Protein AF-A0A379Y2F4-F1 (afdb_monomer_lite)

Structure (mmCIF, N/CA/C/O backbone):
data_AF-A0A379Y2F4-F1
#
_entry.id   AF-A0A379Y2F4-F1
#
loop_
_atom_site.group_PDB
_atom_site.id
_atom_site.type_symbol
_atom_site.label_atom_id
_atom_site.label_alt_id
_atom_site.label_comp_id
_atom_site.label_asym_id
_atom_site.label_entity_id
_atom_site.label_seq_id
_atom_site.pdbx_PDB_ins_code
_atom_site.Cartn_x
_atom_site.Cartn_y
_atom_site.Cartn_z
_atom_site.occupancy
_atom_site.B_iso_or_equiv
_atom_site.auth_seq_id
_atom_site.auth_comp_id
_atom_site.auth_asym_id
_atom_site.auth_atom_id
_atom_site.pdbx_PDB_model_num
ATOM 1 N N . MET A 1 1 ? 36.346 3.076 -22.430 1.00 57.31 1 MET A N 1
ATOM 2 C CA . MET A 1 1 ? 34.918 3.214 -22.779 1.00 57.31 1 MET A CA 1
ATOM 3 C C . MET A 1 1 ? 34.830 3.443 -24.271 1.00 57.31 1 MET A C 1
ATOM 5 O O . MET A 1 1 ? 35.600 4.241 -24.788 1.00 57.31 1 MET A O 1
ATOM 9 N N . GLU A 1 2 ? 33.969 2.695 -24.946 1.00 70.25 2 GLU A N 1
ATOM 10 C CA . GLU A 1 2 ? 33.788 2.765 -26.397 1.00 70.25 2 GLU A CA 1
ATOM 11 C C . GLU A 1 2 ? 32.932 3.993 -26.755 1.00 70.25 2 GLU A C 1
ATOM 13 O O . GLU A 1 2 ? 31.939 4.270 -26.071 1.00 70.25 2 GLU A O 1
ATOM 18 N N . GLN A 1 3 ? 33.343 4.757 -27.770 1.00 82.62 3 GLN A N 1
ATOM 19 C CA . GLN A 1 3 ? 32.650 5.974 -28.214 1.00 82.62 3 GLN A CA 1
ATOM 20 C C . GLN A 1 3 ? 31.433 5.618 -29.071 1.00 82.62 3 GLN A C 1
ATOM 22 O O . GLN A 1 3 ? 31.507 4.717 -29.904 1.00 82.62 3 GLN A O 1
ATOM 27 N N . SER A 1 4 ? 30.323 6.327 -28.859 1.00 88.38 4 SER A N 1
ATOM 28 C CA . SER A 1 4 ? 29.117 6.170 -29.674 1.00 88.38 4 SER A CA 1
ATOM 29 C C . SER A 1 4 ? 29.235 7.014 -30.938 1.00 88.38 4 SER A C 1
ATOM 31 O O . SER A 1 4 ? 29.793 8.110 -30.909 1.00 88.38 4 SER A O 1
ATOM 33 N N . LEU A 1 5 ? 28.682 6.527 -32.048 1.00 90.56 5 LEU A N 1
ATOM 34 C CA . LEU A 1 5 ? 28.686 7.263 -33.311 1.00 90.56 5 LEU A CA 1
ATOM 35 C C . LEU A 1 5 ? 27.681 8.423 -33.291 1.00 90.56 5 LEU A C 1
ATOM 37 O O . LEU A 1 5 ? 27.997 9.523 -33.742 1.00 90.56 5 LEU A O 1
ATOM 41 N N . ASN A 1 6 ? 26.475 8.184 -32.769 1.00 92.31 6 ASN A N 1
ATOM 42 C CA . ASN A 1 6 ? 25.376 9.148 -32.813 1.00 92.31 6 ASN A CA 1
ATOM 43 C C . ASN A 1 6 ? 25.027 9.756 -31.445 1.00 92.31 6 ASN A C 1
ATOM 45 O O . ASN A 1 6 ? 24.376 10.797 -31.414 1.00 92.31 6 ASN A O 1
ATOM 49 N N . PHE A 1 7 ? 25.429 9.138 -30.327 1.00 94.38 7 PHE A N 1
ATOM 50 C CA . PHE A 1 7 ? 24.964 9.506 -28.978 1.00 94.38 7 PHE A CA 1
ATOM 51 C C . PHE A 1 7 ? 26.045 10.110 -28.075 1.00 94.38 7 PHE A C 1
ATOM 53 O O . PHE A 1 7 ? 25.818 10.328 -26.884 1.00 94.38 7 PHE A O 1
ATOM 60 N N . GLU A 1 8 ? 27.220 10.412 -28.626 1.00 92.94 8 GLU A N 1
ATOM 61 C CA . GLU A 1 8 ? 28.358 10.901 -27.844 1.00 92.94 8 GLU A CA 1
ATOM 62 C C . GLU A 1 8 ? 28.088 12.257 -27.172 1.00 92.94 8 GLU A C 1
ATOM 64 O O . GLU A 1 8 ? 28.593 12.512 -26.079 1.00 92.94 8 GLU A O 1
ATOM 69 N N . MET A 1 9 ? 27.209 13.084 -27.754 1.00 92.62 9 MET A N 1
ATOM 70 C CA . MET A 1 9 ? 26.773 14.359 -27.165 1.00 92.62 9 MET A CA 1
ATOM 71 C C . MET A 1 9 ? 26.133 14.197 -25.779 1.00 92.62 9 MET A C 1
ATOM 73 O O . MET A 1 9 ? 26.200 15.111 -24.960 1.00 92.62 9 MET A O 1
ATOM 77 N N . LEU A 1 10 ? 25.548 13.031 -25.484 1.00 93.12 10 LEU A N 1
ATOM 78 C CA . LEU A 1 10 ? 24.932 12.757 -24.186 1.00 93.12 10 LEU A CA 1
ATOM 79 C C . LEU A 1 10 ? 25.954 12.396 -23.113 1.00 93.12 10 LEU A C 1
ATOM 81 O O . LEU A 1 10 ? 25.648 12.548 -21.936 1.00 93.12 10 LEU A O 1
ATOM 85 N N . ARG A 1 11 ? 27.158 11.934 -23.473 1.00 92.44 11 ARG A N 1
ATOM 86 C CA . ARG A 1 11 ? 28.076 11.290 -22.519 1.00 92.44 11 ARG A CA 1
ATOM 87 C C . ARG A 1 11 ? 28.532 12.213 -21.390 1.00 92.44 11 ARG A C 1
ATOM 89 O O . ARG A 1 11 ? 28.785 11.740 -20.288 1.00 92.44 11 ARG A O 1
ATOM 96 N N . SER A 1 12 ? 28.626 13.514 -21.655 1.00 90.06 12 SER A N 1
ATOM 97 C CA . SER A 1 12 ? 29.057 14.502 -20.661 1.00 90.06 12 SER A CA 1
ATOM 98 C C . SER A 1 12 ? 28.055 14.693 -19.517 1.00 90.06 12 SER A C 1
ATOM 100 O O . SER A 1 12 ? 28.475 14.949 -18.394 1.00 90.06 12 SER A O 1
ATOM 102 N N . GLN A 1 13 ? 26.754 14.559 -19.792 1.00 90.00 13 GLN A N 1
ATOM 103 C CA . GLN A 1 13 ? 25.671 14.802 -18.828 1.00 90.00 13 GLN A CA 1
ATOM 104 C C . GLN A 1 13 ? 24.955 13.512 -18.399 1.00 90.00 13 GLN A C 1
ATOM 106 O O . GLN A 1 13 ? 24.469 13.411 -17.275 1.00 90.00 13 GLN A O 1
ATOM 111 N N . TRP A 1 14 ? 24.905 12.518 -19.286 1.00 95.31 14 TRP A N 1
ATOM 112 C CA . TRP A 1 14 ? 24.204 11.246 -19.115 1.00 95.31 14 TRP A CA 1
ATOM 113 C C . TRP A 1 14 ? 25.033 10.086 -19.696 1.00 95.31 14 TRP A C 1
ATOM 115 O O . TRP A 1 14 ? 24.697 9.543 -20.758 1.00 95.31 14 TRP A O 1
ATOM 125 N N . PRO A 1 15 ? 26.135 9.695 -19.033 1.00 93.44 15 PRO A N 1
ATOM 126 C CA . PRO A 1 15 ? 27.026 8.648 -19.527 1.00 93.44 15 PRO A CA 1
ATOM 127 C C . PRO A 1 15 ? 26.318 7.298 -19.703 1.00 93.44 15 PRO A C 1
ATOM 129 O O . PRO A 1 15 ? 26.579 6.605 -20.685 1.00 93.44 15 PRO A O 1
ATOM 132 N N . GLU A 1 16 ? 25.366 6.955 -18.834 1.00 92.12 16 GLU A N 1
ATOM 133 C CA . GLU A 1 16 ? 24.604 5.704 -18.912 1.00 92.12 16 GLU A CA 1
ATOM 134 C C . GLU A 1 16 ? 23.652 5.677 -20.120 1.00 92.12 16 GLU A C 1
ATOM 136 O O . GLU A 1 16 ? 23.467 4.634 -20.750 1.00 92.12 16 GLU A O 1
ATOM 141 N N . LEU A 1 17 ? 23.066 6.827 -20.486 1.00 94.62 17 LEU A N 1
ATOM 142 C CA . LEU A 1 17 ? 22.257 6.947 -21.705 1.00 94.62 17 LEU A CA 1
ATOM 143 C C . LEU A 1 17 ? 23.130 6.766 -22.952 1.00 94.62 17 LEU A C 1
ATOM 145 O O . LEU A 1 17 ? 22.747 6.039 -23.869 1.00 94.62 17 LEU A O 1
ATOM 149 N N . ALA A 1 18 ? 24.312 7.387 -22.977 1.00 93.56 18 ALA A N 1
ATOM 150 C CA . ALA A 1 18 ? 25.259 7.227 -24.078 1.00 93.56 18 ALA A CA 1
ATOM 151 C C . ALA A 1 18 ? 25.749 5.773 -24.209 1.00 93.56 18 ALA A C 1
ATOM 153 O O . ALA A 1 18 ? 25.891 5.269 -25.321 1.00 93.56 18 ALA A O 1
ATOM 154 N N . GLU A 1 19 ? 25.965 5.074 -23.094 1.00 93.00 19 GLU A N 1
ATOM 155 C CA . GLU A 1 19 ? 26.397 3.674 -23.087 1.00 93.00 19 GLU A CA 1
ATOM 156 C C . GLU A 1 19 ? 25.311 2.717 -23.600 1.00 93.00 19 GLU A C 1
ATOM 158 O O . GLU A 1 19 ? 25.585 1.894 -24.476 1.00 93.00 19 GLU A O 1
ATOM 163 N N . LEU A 1 20 ? 24.066 2.861 -23.133 1.00 93.38 20 LEU A N 1
ATOM 164 C CA . LEU A 1 20 ? 22.938 2.062 -23.628 1.00 93.38 20 LEU A CA 1
ATOM 165 C C . LEU A 1 20 ? 22.725 2.253 -25.133 1.00 93.38 20 LEU A C 1
ATOM 167 O O . LEU A 1 20 ? 22.486 1.284 -25.858 1.00 93.38 20 LEU A O 1
ATOM 171 N N . ALA A 1 21 ? 22.847 3.490 -25.612 1.00 94.12 21 ALA A N 1
ATOM 172 C CA . ALA A 1 21 ? 22.714 3.794 -27.026 1.00 94.12 21 ALA A CA 1
ATOM 173 C C . ALA A 1 21 ? 23.903 3.272 -27.856 1.00 94.12 21 ALA A C 1
ATOM 175 O O . ALA A 1 21 ? 23.691 2.712 -28.929 1.00 94.12 21 ALA A O 1
ATOM 176 N N . CYS A 1 22 ? 25.132 3.343 -27.333 1.00 93.62 22 CYS A N 1
ATOM 177 C CA . CYS A 1 22 ? 26.320 2.736 -27.947 1.00 93.62 22 CYS A CA 1
ATOM 178 C C . CYS A 1 22 ? 26.156 1.215 -28.123 1.00 93.62 22 CYS A C 1
ATOM 180 O O . CYS A 1 22 ? 26.429 0.659 -29.188 1.00 93.62 22 CYS A O 1
ATOM 182 N N . MET A 1 23 ? 25.631 0.524 -27.107 1.00 91.56 23 MET A N 1
ATOM 183 C CA . MET A 1 23 ? 25.311 -0.902 -27.221 1.00 91.56 23 MET A CA 1
ATOM 184 C C . MET A 1 23 ? 24.245 -1.153 -28.295 1.00 91.56 23 MET A C 1
ATOM 186 O O . MET A 1 23 ? 24.389 -2.069 -29.102 1.00 91.56 23 MET A O 1
ATOM 190 N N . ALA A 1 24 ? 23.198 -0.325 -28.351 1.00 93.25 24 ALA A N 1
ATOM 191 C CA . ALA A 1 24 ? 22.169 -0.449 -29.380 1.00 93.25 24 ALA A CA 1
ATOM 192 C C . ALA A 1 24 ? 22.735 -0.287 -30.802 1.00 93.25 24 ALA A C 1
ATOM 194 O O . ALA A 1 24 ? 22.340 -1.041 -31.695 1.00 93.25 24 ALA A O 1
ATOM 195 N N . GLU A 1 25 ? 23.679 0.638 -31.005 1.00 93.00 25 GLU A N 1
ATOM 196 C CA . GLU A 1 25 ? 24.401 0.825 -32.271 1.00 93.00 25 GLU A CA 1
ATOM 197 C C . GLU A 1 25 ? 25.193 -0.424 -32.668 1.00 93.00 25 GLU A C 1
ATOM 199 O O . GLU A 1 25 ? 25.121 -0.857 -33.816 1.00 93.00 25 GLU A O 1
ATOM 204 N N . ARG A 1 26 ? 25.900 -1.052 -31.721 1.00 90.44 26 ARG A N 1
ATOM 205 C CA . ARG A 1 26 ? 26.685 -2.271 -31.980 1.00 90.44 26 ARG A CA 1
ATOM 206 C C . ARG A 1 26 ? 25.824 -3.443 -32.436 1.00 90.44 26 ARG A C 1
ATOM 208 O O . ARG A 1 26 ? 26.207 -4.171 -33.349 1.00 90.44 26 ARG A O 1
ATOM 215 N N . TYR A 1 27 ? 24.663 -3.619 -31.812 1.00 89.19 27 TYR A N 1
ATOM 216 C CA . TYR A 1 27 ? 23.772 -4.736 -32.115 1.00 89.19 27 TYR A CA 1
ATOM 217 C C . TYR A 1 27 ? 22.872 -4.488 -33.327 1.00 89.19 27 TYR A C 1
ATOM 219 O O . TYR A 1 27 ? 22.244 -5.421 -33.817 1.00 89.19 27 TYR A O 1
ATOM 227 N N . VAL A 1 28 ? 22.818 -3.261 -33.856 1.00 89.31 28 VAL A N 1
ATOM 228 C CA . VAL A 1 28 ? 21.810 -2.853 -34.850 1.00 89.31 28 VAL A CA 1
ATOM 229 C C . VAL A 1 28 ? 21.764 -3.757 -36.095 1.00 89.31 28 VAL A C 1
ATOM 231 O O . VAL A 1 28 ? 20.698 -3.946 -36.681 1.00 89.31 28 VAL A O 1
ATOM 234 N N . HIS A 1 29 ? 22.904 -4.337 -36.487 1.00 86.44 29 HIS A N 1
ATOM 235 C CA . HIS A 1 29 ? 23.023 -5.251 -37.627 1.00 86.44 29 HIS A CA 1
ATOM 236 C C . HIS A 1 29 ? 23.131 -6.727 -37.234 1.00 86.44 29 HIS A C 1
ATOM 238 O O . HIS A 1 29 ? 22.648 -7.585 -37.971 1.00 86.44 29 HIS A O 1
ATOM 244 N N . THR A 1 30 ? 23.808 -7.027 -36.125 1.00 85.81 30 THR A N 1
ATOM 245 C CA . THR A 1 30 ? 24.154 -8.394 -35.710 1.00 85.81 30 THR A CA 1
ATOM 246 C C . THR A 1 30 ? 23.044 -9.054 -34.904 1.00 85.81 30 THR A C 1
ATOM 248 O O . THR A 1 30 ? 22.756 -10.227 -35.133 1.00 85.81 30 THR A O 1
ATOM 251 N N . ASP A 1 31 ? 22.399 -8.292 -34.021 1.00 87.50 31 ASP A N 1
ATOM 252 C CA . ASP A 1 31 ? 21.271 -8.719 -33.199 1.00 87.50 31 ASP A CA 1
ATOM 253 C C . ASP A 1 31 ? 20.250 -7.572 -33.023 1.00 87.50 31 ASP A C 1
ATOM 255 O O . ASP A 1 31 ? 20.264 -6.819 -32.039 1.00 87.50 31 ASP A O 1
ATOM 259 N N . PRO A 1 32 ? 19.325 -7.424 -33.989 1.00 87.56 32 PRO A N 1
ATOM 260 C CA . PRO A 1 32 ? 18.287 -6.405 -33.928 1.00 87.56 32 PRO A CA 1
ATOM 261 C C . PRO A 1 32 ? 17.389 -6.495 -32.686 1.00 87.56 32 PRO A C 1
ATOM 263 O O . PRO A 1 32 ? 16.805 -5.478 -32.311 1.00 87.56 32 PRO A O 1
ATOM 266 N N . GLU A 1 33 ? 17.257 -7.665 -32.052 1.00 86.56 33 GLU A N 1
ATOM 267 C CA . GLU A 1 33 ? 16.423 -7.846 -30.859 1.00 86.56 33 GLU A CA 1
ATOM 268 C C . GLU A 1 33 ? 17.099 -7.207 -29.645 1.00 86.56 33 GLU A C 1
ATOM 270 O O . GLU A 1 33 ? 16.513 -6.326 -29.005 1.00 86.56 33 GLU A O 1
ATOM 275 N N . SER A 1 34 ? 18.371 -7.542 -29.405 1.00 89.56 34 SER A N 1
ATOM 276 C CA . SER A 1 34 ? 19.174 -6.909 -28.352 1.00 89.56 34 SER A CA 1
ATOM 277 C C . SER A 1 34 ? 19.293 -5.399 -28.545 1.00 89.56 34 SER A C 1
ATOM 279 O O . SER A 1 34 ? 19.175 -4.649 -27.574 1.00 89.56 34 SER A O 1
ATOM 281 N N . SER A 1 35 ? 19.445 -4.925 -29.789 1.00 92.12 35 SER A N 1
ATOM 282 C CA . SER A 1 35 ? 19.451 -3.487 -30.095 1.00 92.12 35 SER A CA 1
ATOM 283 C C . SER A 1 35 ? 18.179 -2.794 -29.584 1.00 92.12 35 SER A C 1
ATOM 285 O O . SER A 1 35 ? 18.257 -1.806 -28.852 1.00 92.12 35 SER A O 1
ATOM 287 N N . LEU A 1 36 ? 16.999 -3.354 -29.872 1.00 90.88 36 LEU A N 1
ATOM 288 C CA . LEU A 1 36 ? 15.717 -2.784 -29.445 1.00 90.88 36 LEU A CA 1
ATOM 289 C C . LEU A 1 36 ? 15.488 -2.849 -27.932 1.00 90.88 36 LEU A C 1
ATOM 291 O O . LEU A 1 36 ? 14.911 -1.918 -27.367 1.00 90.88 36 LEU A O 1
ATOM 295 N N . VAL A 1 37 ? 15.962 -3.900 -27.258 1.00 89.88 37 VAL A N 1
ATOM 296 C CA . VAL A 1 37 ? 15.917 -3.975 -25.78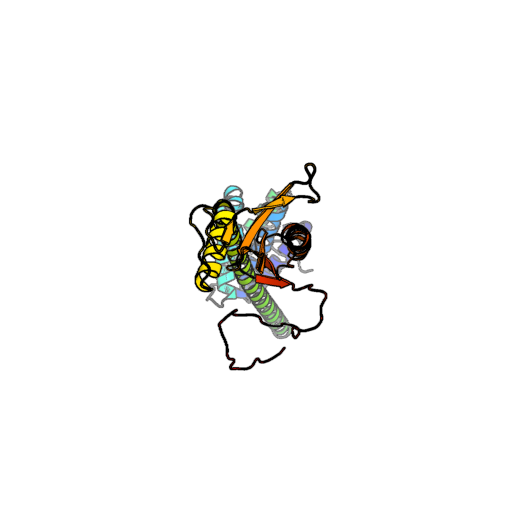8 1.00 89.88 37 VAL A CA 1
ATOM 297 C C . VAL A 1 37 ? 16.769 -2.865 -25.168 1.00 89.88 37 VAL A C 1
ATOM 299 O O . VAL A 1 37 ? 16.307 -2.171 -24.259 1.00 89.88 37 VAL A O 1
ATOM 302 N N . LYS A 1 38 ? 17.980 -2.621 -25.690 1.00 93.31 38 LYS A N 1
ATOM 303 C CA . LYS A 1 38 ? 18.830 -1.518 -25.212 1.00 93.31 38 LYS A CA 1
ATOM 304 C C . LYS A 1 38 ? 18.192 -0.151 -25.457 1.00 93.31 38 LYS A C 1
ATOM 306 O O . LYS A 1 38 ? 18.228 0.687 -24.557 1.00 93.31 38 LYS A O 1
ATOM 311 N N . LEU A 1 39 ? 17.533 0.057 -26.599 1.00 95.81 39 LEU A N 1
ATOM 312 C CA . LEU A 1 39 ? 16.802 1.302 -26.864 1.00 95.81 39 LEU A CA 1
ATOM 313 C C . LEU A 1 39 ? 15.598 1.508 -25.931 1.00 95.81 39 LEU A C 1
ATOM 315 O O . LEU A 1 39 ? 15.341 2.634 -25.513 1.00 95.81 39 LEU A O 1
ATOM 319 N N . ARG A 1 40 ? 14.888 0.444 -25.540 1.00 95.25 40 ARG A N 1
ATOM 320 C CA . ARG A 1 40 ? 13.833 0.541 -24.519 1.00 95.25 40 ARG A CA 1
ATOM 321 C C . ARG A 1 40 ? 14.398 0.923 -23.154 1.00 95.25 40 ARG A C 1
ATOM 323 O O . ARG A 1 40 ? 13.837 1.795 -22.496 1.00 95.25 40 ARG A O 1
ATOM 330 N N . ASN A 1 41 ? 15.504 0.308 -22.739 1.00 92.44 41 ASN A N 1
ATOM 331 C CA . ASN A 1 41 ? 16.156 0.641 -21.468 1.00 92.44 41 ASN A CA 1
ATOM 332 C C . ASN A 1 41 ? 16.660 2.093 -21.466 1.00 92.44 41 ASN A C 1
ATOM 334 O O . ASN A 1 41 ? 16.537 2.790 -20.461 1.00 92.44 41 ASN A O 1
ATOM 338 N N . TYR A 1 42 ? 17.166 2.566 -22.607 1.00 96.69 42 TYR A N 1
ATOM 339 C CA . TYR A 1 42 ? 17.511 3.969 -22.832 1.00 96.69 42 TYR A CA 1
ATOM 340 C C . TYR A 1 42 ? 16.298 4.892 -22.624 1.00 96.69 42 TYR A C 1
ATOM 342 O O . TYR A 1 42 ? 16.390 5.870 -21.880 1.00 96.69 42 TYR A O 1
ATOM 350 N N . THR A 1 43 ? 15.139 4.560 -23.204 1.00 95.56 43 THR A N 1
ATOM 351 C CA . THR A 1 43 ? 13.891 5.313 -22.990 1.00 95.56 43 THR A CA 1
ATOM 352 C C . THR A 1 43 ? 13.449 5.291 -21.531 1.00 95.56 43 THR A C 1
ATOM 354 O O . THR A 1 43 ? 13.075 6.332 -20.998 1.00 95.56 43 THR A O 1
ATOM 357 N N . GLU A 1 44 ? 13.518 4.139 -20.860 1.00 94.50 44 GLU A N 1
ATOM 358 C CA . GLU A 1 44 ? 13.137 4.038 -19.450 1.00 94.50 44 GLU A CA 1
ATOM 359 C C . GLU A 1 44 ? 14.004 4.931 -18.564 1.00 94.50 44 GLU A C 1
ATOM 361 O O . GLU A 1 44 ? 13.487 5.681 -17.732 1.00 94.50 44 GLU A O 1
ATOM 366 N N . LEU A 1 45 ? 15.320 4.886 -18.769 1.00 94.50 45 LEU A N 1
ATOM 367 C CA . LEU A 1 45 ? 16.249 5.705 -18.009 1.00 94.50 45 LEU A CA 1
ATOM 368 C C . LEU A 1 45 ? 16.001 7.201 -18.248 1.00 94.50 45 LEU A C 1
ATOM 370 O O . LEU A 1 45 ? 15.999 7.974 -17.289 1.00 94.50 45 LEU A O 1
ATOM 374 N N . MET A 1 46 ? 15.726 7.593 -19.496 1.00 96.12 46 MET A N 1
ATOM 375 C CA . MET A 1 46 ? 15.378 8.969 -19.854 1.00 96.12 46 MET A CA 1
ATOM 376 C C . MET A 1 46 ? 14.090 9.428 -19.160 1.00 96.12 46 MET A C 1
ATOM 378 O O . MET A 1 46 ? 14.091 10.477 -18.522 1.00 96.12 46 MET A O 1
ATOM 382 N N . VAL A 1 47 ? 13.009 8.641 -19.220 1.00 94.75 47 VAL A N 1
ATOM 383 C CA . VAL A 1 47 ? 11.725 8.981 -18.578 1.00 94.75 47 VAL A CA 1
ATOM 384 C C . VAL A 1 47 ? 11.892 9.118 -17.067 1.00 94.75 47 VAL A C 1
ATOM 386 O O . VAL A 1 47 ? 11.475 10.121 -16.491 1.00 94.75 47 VAL A O 1
ATOM 389 N N . ARG A 1 48 ? 12.575 8.172 -16.413 1.00 91.75 48 ARG A N 1
ATOM 390 C CA . ARG A 1 48 ? 12.838 8.255 -14.966 1.00 91.75 48 ARG A CA 1
ATOM 391 C C . ARG A 1 48 ? 13.687 9.467 -14.599 1.00 91.75 48 ARG A C 1
ATOM 393 O O . ARG A 1 48 ? 13.492 10.064 -13.544 1.00 91.75 48 ARG A O 1
ATOM 400 N N . TRP A 1 49 ? 14.648 9.830 -15.443 1.00 94.50 49 TRP A N 1
ATOM 401 C CA . TRP A 1 49 ? 15.429 11.040 -15.230 1.00 94.50 49 TRP A CA 1
ATOM 402 C C . TRP A 1 49 ? 14.559 12.299 -15.349 1.00 94.50 49 TRP A C 1
ATOM 404 O O . TRP A 1 49 ? 14.639 13.151 -14.468 1.00 94.50 49 TRP A O 1
ATOM 414 N N . LEU A 1 50 ? 13.678 12.383 -16.352 1.00 91.12 50 LEU A N 1
ATOM 415 C CA . LEU A 1 50 ? 12.752 13.509 -16.539 1.00 91.12 50 LEU A CA 1
ATOM 416 C C . LEU A 1 50 ? 11.823 13.697 -15.336 1.00 91.12 50 LEU A C 1
ATOM 418 O O . LEU A 1 50 ? 11.675 14.814 -14.850 1.00 91.12 50 LEU A O 1
ATOM 422 N N . TYR A 1 51 ? 11.273 12.605 -14.802 1.00 90.94 51 TYR A N 1
ATOM 423 C CA . TYR A 1 51 ? 10.465 12.633 -13.580 1.00 90.94 51 TYR A CA 1
ATOM 424 C C . TYR A 1 51 ? 11.209 13.263 -12.398 1.00 90.94 51 TYR A C 1
ATOM 426 O O . TYR A 1 51 ? 10.654 14.109 -11.697 1.00 90.94 51 TYR A O 1
ATOM 434 N N . ARG A 1 52 ? 12.488 12.910 -12.210 1.00 90.62 52 ARG A N 1
ATOM 435 C CA . ARG A 1 52 ? 13.323 13.491 -11.149 1.00 90.62 52 ARG A CA 1
ATOM 436 C C . ARG A 1 52 ? 13.634 14.966 -11.383 1.00 90.62 52 ARG A C 1
ATOM 438 O O . ARG A 1 52 ? 13.587 15.739 -10.430 1.00 90.62 52 ARG A O 1
ATOM 445 N N . GLN A 1 53 ? 13.962 15.355 -12.614 1.00 90.62 53 GLN A N 1
ATOM 446 C CA . GLN A 1 53 ? 14.304 16.748 -12.918 1.00 90.62 53 GLN A CA 1
ATOM 447 C C . GLN A 1 53 ? 13.115 17.688 -12.769 1.00 90.62 53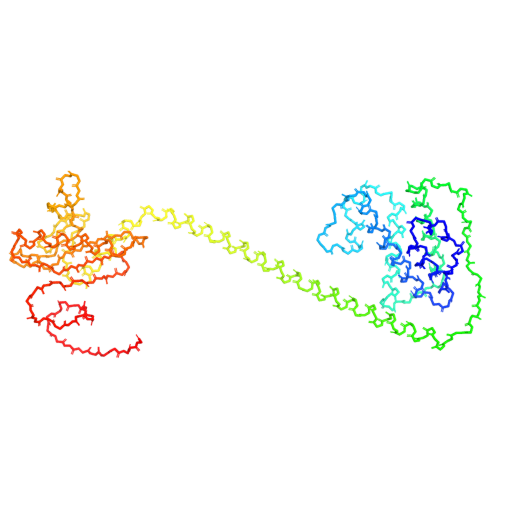 GLN A C 1
ATOM 449 O O . GLN A 1 53 ? 13.240 18.745 -12.158 1.00 90.62 53 GLN A O 1
ATOM 454 N N . GLU A 1 54 ? 11.957 17.270 -13.270 1.00 87.69 54 GLU A N 1
ATOM 455 C CA . GLU A 1 54 ? 10.724 18.062 -13.250 1.00 87.69 54 GLU A CA 1
ATOM 456 C C . GLU A 1 54 ? 9.942 17.885 -11.936 1.00 87.69 54 GLU A C 1
ATOM 458 O O . GLU A 1 54 ? 8.871 18.460 -11.755 1.00 87.69 54 GLU A O 1
ATOM 463 N N . ARG A 1 55 ? 10.493 17.105 -10.989 1.00 88.75 55 ARG A N 1
ATOM 464 C CA . ARG A 1 55 ? 9.921 16.815 -9.662 1.00 88.75 55 ARG A CA 1
ATOM 465 C C . ARG A 1 55 ? 8.478 16.315 -9.735 1.00 88.75 55 ARG A C 1
ATOM 467 O O . ARG A 1 55 ? 7.634 16.685 -8.916 1.00 88.75 55 ARG A O 1
ATOM 474 N N . LEU A 1 56 ? 8.201 15.474 -10.723 1.00 86.62 56 LEU A N 1
ATOM 475 C CA . LEU A 1 56 ? 6.875 14.913 -10.929 1.00 86.62 56 LEU A CA 1
ATOM 476 C C . LEU A 1 56 ? 6.596 13.820 -9.891 1.00 86.62 56 LEU A C 1
ATOM 478 O O . LEU A 1 56 ? 7.509 13.075 -9.524 1.00 86.62 56 LEU A O 1
ATOM 482 N N . PRO A 1 57 ? 5.343 13.680 -9.432 1.00 83.19 57 PRO A N 1
ATOM 483 C CA . PRO A 1 57 ? 4.974 12.589 -8.548 1.00 83.19 57 PRO A CA 1
ATOM 484 C C . PRO A 1 57 ? 5.085 11.261 -9.303 1.00 83.19 57 PRO A C 1
ATOM 486 O O . PRO A 1 57 ? 4.315 10.981 -10.224 1.00 83.19 57 PRO A O 1
ATOM 489 N N . GLU A 1 58 ? 6.045 10.430 -8.904 1.00 77.88 58 GLU A N 1
ATOM 490 C CA . GLU A 1 58 ? 6.085 9.034 -9.325 1.00 77.88 58 GLU A CA 1
ATOM 491 C C . GLU A 1 58 ? 4.957 8.294 -8.590 1.00 77.88 58 GLU A C 1
ATOM 493 O O . GLU A 1 58 ? 4.939 8.215 -7.361 1.00 77.88 58 GLU A O 1
ATOM 498 N N . GLY A 1 59 ? 3.973 7.791 -9.340 1.00 70.06 59 GLY A N 1
ATOM 499 C CA . GLY A 1 59 ? 2.936 6.924 -8.781 1.00 70.06 59 GLY A CA 1
ATOM 500 C C . GLY A 1 59 ? 3.542 5.656 -8.167 1.00 70.06 59 GLY A C 1
ATOM 501 O O . GLY A 1 59 ? 4.651 5.242 -8.518 1.00 70.06 59 GLY A O 1
ATOM 502 N N . ILE A 1 60 ? 2.815 5.007 -7.256 1.00 60.56 60 ILE A N 1
ATOM 503 C CA . ILE A 1 60 ? 3.311 3.807 -6.570 1.00 60.56 60 ILE A CA 1
ATOM 504 C C . ILE A 1 60 ? 3.576 2.699 -7.604 1.00 60.56 60 ILE A C 1
ATOM 506 O O . ILE A 1 60 ? 2.663 2.248 -8.287 1.00 60.56 60 ILE A O 1
ATOM 510 N N . LYS A 1 61 ? 4.836 2.254 -7.716 1.00 62.94 61 LYS A N 1
ATOM 511 C CA . LYS A 1 61 ? 5.290 1.198 -8.649 1.00 62.94 61 LYS A CA 1
ATOM 512 C C . LYS A 1 61 ? 4.942 1.423 -10.125 1.00 62.94 61 LYS A C 1
ATOM 514 O O . LYS A 1 61 ? 4.776 0.457 -10.873 1.00 62.94 61 LYS A O 1
ATOM 519 N N . ALA A 1 62 ? 4.919 2.677 -10.563 1.00 75.81 62 ALA A N 1
ATOM 520 C CA . ALA A 1 62 ? 4.682 3.005 -11.960 1.00 75.81 62 ALA A CA 1
ATOM 521 C C . ALA A 1 62 ? 5.735 2.350 -12.882 1.00 75.81 62 ALA A C 1
ATOM 523 O O . ALA A 1 62 ? 6.950 2.558 -12.751 1.00 75.81 62 ALA A O 1
ATOM 524 N N . ASN A 1 63 ? 5.264 1.517 -13.811 1.00 84.19 63 ASN A N 1
ATOM 525 C CA . ASN A 1 63 ? 6.089 0.967 -14.882 1.00 84.19 63 ASN A CA 1
ATOM 526 C C . ASN A 1 63 ? 6.263 2.015 -16.005 1.00 84.19 63 ASN A C 1
ATOM 528 O O . ASN A 1 63 ? 5.606 3.052 -15.994 1.00 84.19 63 ASN A O 1
ATOM 532 N N . LEU A 1 64 ? 7.139 1.766 -16.987 1.00 88.25 64 LEU A N 1
ATOM 533 C CA . LEU A 1 64 ? 7.403 2.738 -18.061 1.00 88.25 64 LEU A CA 1
ATOM 534 C C . LEU A 1 64 ? 6.127 3.206 -18.792 1.00 88.25 64 LEU A C 1
ATOM 536 O O . LEU A 1 64 ? 6.009 4.384 -19.113 1.00 88.25 64 LEU A O 1
ATOM 540 N N . TYR A 1 65 ? 5.169 2.307 -19.039 1.00 88.12 65 TYR A N 1
ATOM 541 C CA . TYR A 1 65 ? 3.889 2.673 -19.649 1.00 88.12 65 TYR A CA 1
ATOM 542 C C . TYR A 1 65 ? 3.068 3.590 -18.736 1.00 88.12 65 TYR A C 1
ATOM 544 O O . TYR A 1 65 ? 2.530 4.582 -19.219 1.00 88.12 65 TYR A O 1
ATOM 552 N N . ASP A 1 66 ? 3.006 3.291 -17.437 1.00 87.56 66 ASP A N 1
ATOM 553 C CA . ASP A 1 66 ? 2.250 4.095 -16.468 1.00 87.56 66 ASP A CA 1
ATOM 554 C C . ASP A 1 66 ? 2.833 5.511 -16.358 1.00 87.56 66 ASP A C 1
ATOM 556 O O . ASP A 1 66 ? 2.092 6.487 -16.369 1.00 87.56 66 ASP A O 1
ATOM 560 N N . LEU A 1 67 ? 4.166 5.628 -16.320 1.00 89.94 67 LEU A N 1
ATOM 561 C CA . LEU A 1 67 ? 4.863 6.917 -16.291 1.00 89.94 67 LEU A CA 1
ATOM 562 C C . LEU A 1 67 ? 4.597 7.729 -17.569 1.00 89.94 67 LEU A C 1
ATOM 564 O O . LEU A 1 67 ? 4.284 8.910 -17.513 1.00 89.94 67 LEU A O 1
ATOM 568 N N . MET A 1 68 ? 4.674 7.104 -18.743 1.00 91.06 68 MET A N 1
ATOM 569 C CA . MET A 1 68 ? 4.484 7.825 -20.005 1.00 91.06 68 MET A CA 1
ATOM 570 C C . MET A 1 68 ? 3.039 8.267 -20.270 1.00 91.06 68 MET A C 1
ATOM 572 O O . MET A 1 68 ? 2.835 9.220 -21.017 1.00 91.06 68 MET A O 1
ATOM 576 N N . ASN A 1 69 ? 2.050 7.578 -19.692 1.00 88.12 69 ASN A N 1
ATOM 577 C CA . ASN A 1 69 ? 0.628 7.886 -19.879 1.00 88.12 69 ASN A CA 1
ATOM 578 C C . ASN A 1 69 ? 0.013 8.666 -18.711 1.00 88.12 69 ASN A C 1
ATOM 580 O O . ASN A 1 69 ? -1.175 8.975 -18.754 1.00 88.12 69 ASN A O 1
ATOM 584 N N . ALA A 1 70 ? 0.784 8.983 -17.671 1.00 87.75 70 ALA A N 1
ATOM 585 C CA . ALA A 1 70 ? 0.290 9.796 -16.571 1.00 87.75 70 ALA A CA 1
ATOM 586 C C . ALA A 1 70 ? -0.026 11.220 -17.053 1.00 87.75 70 ALA A C 1
ATOM 588 O O . ALA A 1 7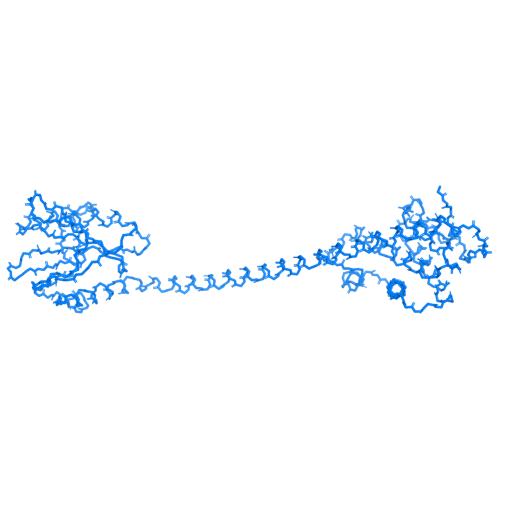0 ? 0.794 11.834 -17.736 1.00 87.75 70 ALA A O 1
ATOM 589 N N . ASP A 1 71 ? -1.158 11.784 -16.620 1.00 87.00 71 ASP A N 1
ATOM 590 C CA . ASP A 1 71 ? -1.601 13.134 -17.012 1.00 87.00 71 ASP A CA 1
ATOM 591 C C . ASP A 1 71 ? -0.540 14.213 -16.738 1.00 87.00 71 ASP A C 1
ATOM 593 O O . ASP A 1 71 ? -0.354 15.151 -17.514 1.00 87.00 71 ASP A O 1
ATOM 597 N N . VAL A 1 72 ? 0.209 14.061 -15.642 1.00 86.06 72 VAL A N 1
ATOM 598 C CA . VAL A 1 72 ? 1.310 14.965 -15.268 1.00 86.06 72 VAL A CA 1
ATOM 599 C C . VAL A 1 72 ? 2.470 14.934 -16.266 1.00 86.06 72 VAL A C 1
ATOM 601 O O . VAL A 1 72 ? 3.153 15.936 -16.445 1.00 86.06 72 VAL A O 1
ATOM 604 N N . PHE A 1 73 ? 2.692 13.801 -16.932 1.00 89.50 73 PHE A N 1
ATOM 605 C CA . PHE A 1 73 ? 3.739 13.646 -17.933 1.00 89.50 73 PHE A CA 1
ATOM 606 C C . PHE A 1 73 ? 3.243 14.058 -19.322 1.00 89.50 73 PHE A C 1
ATOM 608 O O . PHE A 1 73 ? 3.926 14.810 -20.019 1.00 89.50 73 PHE A O 1
ATOM 615 N N . THR A 1 74 ? 2.035 13.633 -19.712 1.00 88.56 74 THR A N 1
ATOM 616 C CA . THR A 1 74 ? 1.461 13.934 -21.035 1.00 88.56 74 THR A CA 1
ATOM 617 C C . THR A 1 74 ? 1.131 15.414 -21.214 1.00 88.56 74 THR A C 1
ATOM 619 O O . THR A 1 74 ? 1.271 15.937 -22.314 1.00 88.56 74 THR A O 1
ATOM 622 N N . SER A 1 75 ? 0.761 16.118 -20.142 1.00 84.88 75 SER A N 1
ATOM 623 C CA . SER A 1 75 ? 0.501 17.565 -20.182 1.00 84.88 75 SER A CA 1
ATOM 624 C C . SER A 1 75 ? 1.760 18.417 -20.375 1.00 84.88 75 SER A C 1
ATOM 626 O O . SER A 1 75 ? 1.675 19.538 -20.876 1.00 84.88 75 SER A O 1
ATOM 628 N N . MET A 1 76 ? 2.929 17.896 -19.998 1.00 88.00 76 MET A N 1
ATOM 629 C CA . MET A 1 76 ? 4.208 18.601 -20.086 1.00 88.00 76 MET A CA 1
ATOM 630 C C . MET A 1 76 ? 4.979 18.262 -21.370 1.00 88.00 76 MET A C 1
ATOM 632 O O . MET A 1 76 ? 5.739 19.089 -21.882 1.00 88.00 76 MET A O 1
ATOM 636 N N . MET A 1 77 ? 4.814 17.044 -21.887 1.00 85.88 77 MET A N 1
ATOM 637 C CA . MET A 1 77 ? 5.612 16.529 -22.996 1.00 85.88 77 MET A CA 1
ATOM 638 C C . MET A 1 77 ? 4.943 16.763 -24.357 1.00 85.88 77 MET A C 1
ATOM 640 O O . MET A 1 77 ? 3.760 16.473 -24.519 1.00 85.88 77 MET A O 1
ATOM 644 N N . PRO A 1 78 ? 5.688 17.219 -25.386 1.00 85.75 78 PRO A N 1
ATOM 645 C CA . PRO A 1 78 ? 5.148 17.301 -26.737 1.00 85.75 78 PRO A CA 1
ATOM 646 C C . PRO A 1 78 ? 4.719 15.924 -27.254 1.00 85.75 78 PRO A C 1
ATOM 648 O O . PRO A 1 78 ? 5.454 14.945 -27.102 1.00 85.75 78 PRO A O 1
ATOM 651 N N . GLU A 1 79 ? 3.591 15.863 -27.962 1.00 80.44 79 GLU A N 1
ATOM 652 C CA . GLU A 1 79 ? 3.041 14.615 -28.515 1.00 80.44 79 GLU A CA 1
ATOM 653 C C . GLU A 1 79 ? 4.076 13.847 -29.355 1.00 80.44 79 GLU A C 1
ATOM 655 O O . GLU A 1 79 ? 4.262 12.644 -29.188 1.00 80.44 79 GLU A O 1
ATOM 660 N N . ALA A 1 80 ? 4.851 14.557 -30.181 1.00 81.62 80 ALA A N 1
ATOM 661 C CA . ALA A 1 80 ? 5.899 13.959 -31.004 1.00 81.62 80 ALA A CA 1
ATOM 662 C C . ALA A 1 80 ? 7.003 13.252 -30.191 1.00 81.62 80 ALA A C 1
ATOM 664 O O . ALA A 1 80 ? 7.614 12.313 -30.696 1.00 81.62 80 ALA A O 1
ATOM 665 N N . ILE A 1 81 ? 7.278 13.685 -28.957 1.00 88.50 81 ILE A N 1
ATOM 666 C CA . ILE A 1 81 ? 8.253 13.046 -28.059 1.00 88.50 81 ILE A CA 1
ATOM 667 C C . ILE A 1 81 ? 7.643 11.790 -27.441 1.00 88.50 81 ILE A C 1
ATOM 669 O O . ILE A 1 81 ? 8.265 10.727 -27.474 1.00 88.50 81 ILE A O 1
ATOM 673 N N . ILE A 1 82 ? 6.395 11.885 -26.976 1.00 83.50 82 ILE A N 1
ATOM 674 C CA . ILE A 1 82 ? 5.646 10.754 -26.415 1.00 83.50 82 ILE A CA 1
ATOM 675 C C . ILE A 1 82 ? 5.521 9.630 -27.450 1.00 83.50 82 ILE A C 1
ATOM 677 O O . ILE A 1 82 ? 5.837 8.482 -27.149 1.00 83.50 82 ILE A O 1
ATOM 681 N N . MET A 1 83 ? 5.159 9.956 -28.696 1.00 81.69 83 MET A N 1
ATOM 682 C CA . MET A 1 83 ? 5.040 8.977 -29.783 1.00 81.69 83 MET A CA 1
ATOM 683 C C . MET A 1 83 ? 6.351 8.224 -30.051 1.00 81.69 83 MET A C 1
ATOM 685 O O . MET A 1 83 ? 6.334 7.017 -30.294 1.00 81.69 83 MET A O 1
ATOM 689 N N . LYS A 1 84 ? 7.501 8.910 -29.996 1.00 91.56 84 LYS A N 1
ATOM 690 C CA . LYS A 1 84 ? 8.819 8.278 -30.188 1.00 91.56 84 LYS A CA 1
ATOM 691 C C . LYS A 1 84 ? 9.172 7.354 -29.030 1.00 91.56 84 LYS A C 1
ATOM 693 O O . LYS A 1 84 ? 9.618 6.232 -29.261 1.00 91.56 84 LYS A O 1
ATOM 698 N N . MET A 1 85 ? 8.946 7.804 -27.795 1.00 91.31 85 MET A N 1
ATOM 699 C CA . MET A 1 85 ? 9.142 6.971 -26.609 1.00 91.31 85 MET A CA 1
ATOM 700 C C . MET A 1 85 ? 8.244 5.727 -26.664 1.00 91.31 85 MET A C 1
ATOM 702 O O . MET A 1 85 ? 8.691 4.626 -26.340 1.00 91.31 85 MET A O 1
ATOM 706 N N . ASP A 1 86 ? 6.998 5.873 -27.125 1.00 87.19 86 ASP A N 1
ATOM 707 C CA . ASP A 1 86 ? 6.040 4.767 -27.160 1.00 87.19 86 ASP A CA 1
ATOM 708 C C . ASP A 1 86 ? 6.389 3.749 -28.249 1.00 87.19 86 ASP A C 1
ATOM 710 O O . ASP A 1 86 ? 6.336 2.542 -28.009 1.00 87.19 86 ASP A O 1
ATOM 714 N N . ALA A 1 87 ? 6.876 4.215 -29.403 1.00 88.94 87 ALA A N 1
ATOM 715 C CA . ALA A 1 87 ? 7.430 3.345 -30.435 1.00 88.94 87 ALA A CA 1
ATOM 716 C C . ALA A 1 87 ? 8.598 2.495 -29.898 1.00 88.94 87 ALA A C 1
ATOM 718 O O . ALA A 1 87 ? 8.604 1.272 -30.065 1.00 88.94 87 ALA A O 1
ATOM 719 N N . LEU A 1 88 ? 9.552 3.108 -29.191 1.00 91.19 88 LEU A N 1
ATOM 720 C CA . LEU A 1 88 ? 10.678 2.393 -28.576 1.00 91.19 88 LEU A CA 1
ATOM 721 C C . LEU A 1 88 ? 10.209 1.382 -27.521 1.00 91.19 88 LEU A C 1
ATOM 723 O O . LEU A 1 88 ? 10.677 0.242 -27.502 1.00 91.19 88 LEU A O 1
ATOM 727 N N . ARG A 1 89 ? 9.224 1.754 -26.696 1.00 92.44 89 ARG A N 1
ATOM 728 C CA . ARG A 1 89 ? 8.620 0.870 -25.690 1.00 92.44 89 ARG A CA 1
ATOM 729 C C . ARG A 1 89 ? 7.932 -0.340 -26.325 1.00 92.44 89 ARG A C 1
ATOM 731 O O . ARG A 1 89 ? 8.194 -1.469 -25.913 1.00 92.44 89 ARG A O 1
ATOM 738 N N . ILE A 1 90 ? 7.058 -0.129 -27.312 1.00 85.25 90 ILE A N 1
ATOM 739 C CA . ILE A 1 90 ? 6.285 -1.199 -27.965 1.00 85.25 90 ILE A CA 1
ATOM 740 C C . ILE A 1 90 ? 7.219 -2.182 -28.671 1.00 85.25 90 ILE A C 1
ATOM 742 O O . ILE A 1 90 ? 7.084 -3.398 -28.505 1.00 85.25 90 ILE A O 1
ATOM 746 N N . HIS A 1 91 ? 8.172 -1.670 -29.450 1.00 87.50 91 HIS A N 1
ATOM 747 C CA . HIS A 1 91 ? 9.077 -2.512 -30.224 1.00 87.50 91 HIS A CA 1
ATOM 748 C C . HIS A 1 91 ? 10.133 -3.199 -29.349 1.00 87.50 91 HIS A C 1
ATOM 750 O O . HIS A 1 91 ? 10.424 -4.371 -29.580 1.00 87.50 91 HIS A O 1
ATOM 756 N N . GLY A 1 92 ? 10.638 -2.537 -28.305 1.00 86.81 92 GLY A N 1
ATOM 757 C CA . GLY A 1 92 ? 11.538 -3.160 -27.334 1.00 86.81 92 GLY A CA 1
ATOM 758 C C . GLY A 1 92 ? 10.857 -4.227 -26.471 1.00 86.81 92 GLY A C 1
ATOM 759 O O . GLY A 1 92 ? 11.440 -5.281 -26.243 1.00 86.81 92 GLY A O 1
ATOM 760 N N . ASN A 1 93 ? 9.597 -4.023 -26.061 1.00 81.94 93 ASN A N 1
ATOM 761 C CA . ASN A 1 93 ? 8.808 -5.069 -25.391 1.00 81.94 93 ASN A CA 1
ATOM 762 C C . ASN A 1 93 ? 8.621 -6.288 -26.305 1.00 81.94 93 ASN A C 1
ATOM 764 O O . ASN A 1 93 ? 8.766 -7.429 -25.873 1.00 81.94 93 ASN A O 1
ATOM 768 N N . ARG A 1 94 ? 8.305 -6.054 -27.585 1.00 78.94 94 ARG A N 1
ATOM 769 C CA . ARG A 1 94 ? 8.167 -7.131 -28.572 1.00 78.94 94 ARG A CA 1
ATOM 770 C C . ARG A 1 94 ? 9.475 -7.909 -28.748 1.00 78.94 94 ARG A C 1
ATOM 772 O O . ARG A 1 94 ? 9.409 -9.128 -28.867 1.00 78.94 94 ARG A O 1
ATOM 779 N N . ALA A 1 95 ? 10.617 -7.220 -28.740 1.00 81.19 95 ALA A N 1
ATOM 780 C CA . ALA A 1 95 ? 11.942 -7.834 -28.792 1.00 81.19 95 ALA A CA 1
ATOM 781 C C . ALA A 1 95 ? 12.197 -8.751 -27.592 1.00 81.19 95 ALA A C 1
ATOM 783 O O . ALA A 1 95 ? 12.500 -9.925 -27.769 1.00 81.19 95 ALA A O 1
ATOM 784 N N . ALA A 1 96 ? 11.982 -8.240 -26.377 1.00 74.75 96 ALA A N 1
ATOM 785 C CA . ALA A 1 96 ? 12.212 -8.987 -25.141 1.00 74.75 96 ALA A CA 1
ATOM 786 C C . ALA A 1 96 ? 11.361 -10.269 -25.044 1.00 74.75 96 ALA A C 1
ATOM 788 O O . ALA A 1 96 ? 11.810 -11.280 -24.515 1.00 74.75 96 ALA A O 1
ATOM 789 N N . HIS A 1 97 ? 10.144 -10.253 -25.598 1.00 71.12 97 HIS A N 1
ATOM 790 C CA . HIS A 1 97 ? 9.235 -11.403 -25.593 1.00 71.12 97 HIS A CA 1
ATOM 791 C C . HIS A 1 97 ? 9.362 -12.324 -26.827 1.00 71.12 97 HIS A C 1
ATOM 793 O O . HIS A 1 97 ? 8.483 -13.155 -27.058 1.00 71.12 97 HIS A O 1
ATOM 799 N N . GLY A 1 98 ? 10.431 -12.199 -27.627 1.00 70.75 98 GLY A N 1
ATOM 800 C CA . GLY A 1 98 ? 10.729 -13.108 -28.745 1.00 70.75 98 GLY A CA 1
ATOM 801 C C . GLY A 1 98 ? 9.844 -12.921 -29.984 1.00 70.75 98 GLY A C 1
ATOM 802 O O . GLY A 1 98 ? 9.614 -13.860 -30.752 1.00 70.75 98 GLY A O 1
ATOM 803 N N . GLY A 1 99 ? 9.286 -11.724 -30.177 1.00 69.94 99 GLY A N 1
ATOM 804 C CA . GLY A 1 99 ? 8.515 -11.393 -31.371 1.00 69.94 99 GLY A CA 1
ATOM 805 C C . GLY A 1 99 ? 9.411 -11.138 -32.586 1.00 69.94 99 GLY A C 1
ATOM 806 O O . GLY A 1 99 ? 10.467 -10.529 -32.472 1.00 69.94 99 GLY A O 1
ATOM 807 N N . ARG A 1 100 ? 8.960 -11.526 -33.788 1.00 72.44 100 ARG A N 1
ATOM 808 C CA . ARG A 1 100 ? 9.716 -11.277 -35.031 1.00 72.44 100 ARG A CA 1
ATOM 809 C C . ARG A 1 100 ? 9.945 -9.780 -35.273 1.00 72.44 100 ARG A C 1
ATOM 811 O O . ARG A 1 100 ? 8.982 -9.016 -35.386 1.00 72.44 100 ARG A O 1
ATOM 818 N N . ILE A 1 101 ? 11.207 -9.401 -35.463 1.00 78.25 101 ILE A N 1
ATOM 819 C CA . ILE A 1 101 ? 11.646 -8.029 -35.754 1.00 78.25 101 ILE A CA 1
ATOM 820 C C . ILE A 1 101 ? 12.227 -7.937 -37.162 1.00 78.25 101 ILE A C 1
ATOM 822 O O . ILE A 1 101 ? 12.954 -8.817 -37.621 1.00 78.25 101 ILE A O 1
ATOM 826 N N . LYS A 1 102 ? 11.904 -6.851 -37.871 1.00 77.00 102 LYS A N 1
ATOM 827 C CA . LYS A 1 102 ? 12.517 -6.527 -39.162 1.00 77.00 102 LYS A CA 1
ATOM 828 C C . LYS A 1 102 ? 13.687 -5.578 -38.925 1.00 77.00 102 LYS A C 1
ATOM 830 O O . LYS A 1 102 ? 13.503 -4.542 -38.299 1.00 77.00 102 LYS A O 1
ATOM 835 N N . ALA A 1 103 ? 14.846 -5.853 -39.524 1.00 75.44 103 ALA A N 1
ATOM 836 C CA . ALA A 1 103 ? 16.031 -4.990 -39.403 1.00 75.44 103 ALA A CA 1
ATOM 837 C C . ALA A 1 103 ? 15.764 -3.520 -39.799 1.00 75.44 103 ALA A C 1
ATOM 839 O O . ALA A 1 103 ? 16.300 -2.597 -39.196 1.00 75.44 103 ALA A O 1
ATOM 840 N N . LYS A 1 104 ? 14.870 -3.289 -40.774 1.00 80.44 104 LYS A N 1
ATOM 841 C CA . LYS A 1 104 ? 14.435 -1.941 -41.173 1.00 80.44 104 LYS A CA 1
ATOM 842 C C . LYS A 1 104 ? 13.769 -1.168 -40.026 1.00 80.44 104 LYS A C 1
ATOM 844 O O . LYS A 1 104 ? 13.981 0.038 -39.919 1.00 80.44 104 LYS A O 1
ATOM 849 N N . ASP A 1 105 ? 12.993 -1.852 -39.187 1.00 83.56 105 ASP A N 1
ATOM 850 C CA . ASP A 1 105 ? 12.311 -1.235 -38.047 1.00 83.56 105 ASP A CA 1
ATOM 851 C C . ASP A 1 105 ? 13.343 -0.841 -36.982 1.00 83.56 105 ASP A C 1
ATOM 853 O O . ASP A 1 105 ? 13.264 0.253 -36.434 1.00 83.56 105 ASP A O 1
ATOM 857 N N . THR A 1 106 ? 14.374 -1.665 -36.765 1.00 88.94 106 THR A N 1
ATOM 858 C CA . THR A 1 106 ? 15.483 -1.364 -35.845 1.00 88.94 106 THR A CA 1
ATOM 859 C C . THR A 1 106 ? 16.283 -0.135 -36.274 1.00 88.94 106 THR A C 1
ATOM 861 O O . THR A 1 106 ? 16.578 0.717 -35.440 1.00 88.94 106 THR A O 1
ATOM 864 N N . TYR A 1 107 ? 16.571 0.030 -37.569 1.00 91.81 107 TYR A N 1
ATOM 865 C CA . TYR A 1 107 ? 17.252 1.235 -38.075 1.00 91.81 107 TYR A CA 1
ATOM 866 C C . TYR A 1 107 ? 16.422 2.501 -37.877 1.00 91.81 107 TYR A C 1
ATOM 868 O O . TYR A 1 107 ? 16.955 3.550 -37.513 1.00 91.81 107 TYR A O 1
ATOM 876 N N . TRP A 1 108 ? 15.115 2.405 -38.123 1.00 91.06 108 TRP A N 1
ATOM 877 C CA . TRP A 1 108 ? 14.195 3.506 -37.876 1.00 91.06 108 TRP A CA 1
ATOM 878 C C . TRP A 1 108 ? 14.154 3.860 -36.384 1.00 91.06 108 TRP A C 1
ATOM 880 O O . TRP A 1 108 ? 14.341 5.020 -36.035 1.00 91.06 108 TRP A O 1
ATOM 890 N N . LEU A 1 109 ? 14.014 2.869 -35.503 1.00 94.19 109 LEU A N 1
ATOM 891 C CA . LEU A 1 109 ? 13.936 3.075 -34.055 1.00 94.19 109 LEU A CA 1
ATOM 892 C C . LEU A 1 109 ? 15.241 3.623 -33.466 1.00 94.19 109 LEU A C 1
ATOM 894 O O . LEU A 1 109 ? 15.194 4.493 -32.601 1.00 94.19 109 LEU A O 1
ATOM 898 N N . LEU A 1 110 ? 16.401 3.210 -33.982 1.00 95.69 110 LEU A N 1
ATOM 899 C CA . LEU A 1 110 ? 17.688 3.804 -33.609 1.00 95.69 110 LEU A CA 1
ATOM 900 C C . LEU A 1 110 ? 17.737 5.301 -33.952 1.00 95.69 110 LEU A C 1
ATOM 902 O O . LEU A 1 110 ? 18.208 6.110 -33.153 1.00 95.69 110 LEU A O 1
ATOM 906 N N . LYS A 1 111 ? 17.191 5.689 -35.112 1.00 93.44 111 LYS A N 1
ATOM 907 C CA . LYS A 1 111 ? 17.056 7.099 -35.493 1.00 93.44 111 LYS A CA 1
ATOM 908 C C . LYS A 1 111 ? 16.089 7.850 -34.579 1.00 93.44 111 LYS A C 1
ATOM 910 O O . LYS A 1 111 ? 16.380 8.980 -34.197 1.00 93.44 111 LYS A O 1
ATOM 915 N N . GLU A 1 112 ? 14.959 7.246 -34.214 1.00 94.44 112 GLU A N 1
ATOM 916 C CA . GLU A 1 112 ? 14.004 7.866 -33.286 1.00 94.44 112 GLU A CA 1
ATOM 917 C C . GLU A 1 112 ? 14.616 8.087 -31.896 1.00 94.44 112 GLU A C 1
ATOM 919 O O . GLU A 1 112 ? 14.450 9.162 -31.320 1.00 94.44 112 GLU A O 1
ATOM 924 N N . ALA A 1 113 ? 15.395 7.125 -31.393 1.00 96.50 113 ALA A N 1
ATOM 925 C CA . ALA A 1 113 ? 16.143 7.278 -30.148 1.00 96.50 113 ALA A CA 1
ATOM 926 C C . ALA A 1 113 ? 17.187 8.401 -30.232 1.00 96.50 113 ALA A C 1
ATOM 928 O O . ALA A 1 113 ? 17.314 9.194 -29.302 1.00 96.50 113 ALA A O 1
ATOM 929 N N . TYR A 1 114 ? 17.894 8.524 -31.357 1.00 95.94 114 TYR A N 1
ATOM 930 C CA . TYR A 1 114 ? 18.827 9.629 -31.590 1.00 95.94 114 TYR A CA 1
ATOM 931 C C . TYR A 1 114 ? 18.129 10.998 -31.562 1.00 95.94 114 TYR A C 1
ATOM 933 O O . TYR A 1 114 ? 18.623 11.927 -30.925 1.00 95.94 114 TYR A O 1
ATOM 941 N N . LEU A 1 115 ? 16.947 11.120 -32.177 1.00 93.94 115 LEU A N 1
ATOM 942 C CA . LEU A 1 115 ? 16.162 12.359 -32.135 1.00 93.94 115 LEU A CA 1
ATOM 943 C C . LEU A 1 115 ? 15.698 12.706 -30.711 1.00 93.94 115 LEU A C 1
ATOM 945 O O . LEU A 1 115 ? 15.715 13.879 -30.339 1.00 93.94 115 LEU A O 1
ATOM 949 N N . LEU A 1 116 ? 15.323 11.704 -29.906 1.00 94.12 116 LEU A N 1
ATOM 950 C CA . LEU A 1 116 ? 15.038 11.897 -28.479 1.00 94.12 116 LEU A CA 1
ATOM 951 C C . LEU A 1 116 ? 16.278 12.375 -27.714 1.00 94.12 116 LEU A C 1
ATOM 953 O O . LEU A 1 116 ? 16.172 13.276 -26.884 1.00 94.12 116 LEU A O 1
ATOM 957 N N . GLY A 1 117 ? 17.449 11.820 -28.027 1.00 93.88 117 GLY A N 1
ATOM 958 C CA . GLY A 1 117 ? 18.727 12.251 -27.468 1.00 93.88 117 GLY A CA 1
ATOM 959 C C . GLY A 1 117 ? 19.049 13.711 -27.782 1.00 93.88 117 GLY A C 1
ATOM 960 O O . GLY A 1 117 ? 19.380 14.463 -26.870 1.00 93.88 117 GLY A O 1
ATOM 961 N N . ILE A 1 118 ? 18.890 14.145 -29.038 1.00 92.44 118 ILE A N 1
ATOM 962 C CA . ILE A 1 118 ? 19.062 15.563 -29.402 1.00 92.44 118 ILE A CA 1
ATOM 963 C C . ILE A 1 118 ? 18.093 16.438 -28.616 1.00 92.44 118 ILE A C 1
ATOM 965 O O . ILE A 1 118 ? 18.504 17.445 -28.047 1.00 92.44 118 ILE A O 1
ATOM 969 N N . TRP A 1 119 ? 16.811 16.067 -28.580 1.00 93.62 119 TRP A N 1
ATOM 970 C CA . TRP A 1 119 ? 15.805 16.845 -27.863 1.00 93.62 119 TRP A CA 1
ATOM 971 C C . TRP A 1 119 ? 16.173 17.009 -26.381 1.00 93.62 119 TRP A C 1
ATOM 973 O O . TRP A 1 119 ? 16.147 18.131 -25.875 1.00 93.62 119 TRP A O 1
ATOM 983 N N . LEU A 1 120 ? 16.586 15.925 -25.716 1.00 93.44 120 LEU A N 1
ATOM 984 C CA . LEU A 1 120 ? 17.032 15.951 -24.323 1.00 93.44 120 LEU A CA 1
ATOM 985 C C . LEU A 1 120 ? 18.250 16.872 -24.145 1.00 93.44 120 LEU A C 1
ATOM 987 O O . LEU A 1 120 ? 18.262 17.721 -23.254 1.00 93.44 120 LEU A O 1
ATOM 991 N N . TYR A 1 121 ? 19.250 16.737 -25.017 1.00 91.69 121 TYR A N 1
ATOM 992 C CA . TYR A 1 121 ? 20.487 17.516 -24.976 1.00 91.69 121 TYR A CA 1
ATOM 993 C C . TYR A 1 121 ? 20.241 19.019 -25.161 1.00 91.69 121 TYR A C 1
ATOM 995 O O . TYR A 1 121 ? 20.690 19.835 -24.358 1.00 91.69 121 TYR A O 1
ATOM 1003 N N . VAL A 1 122 ? 19.461 19.398 -26.171 1.00 89.75 122 VAL A N 1
ATOM 1004 C CA . VAL A 1 122 ? 19.139 20.804 -26.450 1.00 89.75 122 VAL A CA 1
ATOM 1005 C C . VAL A 1 122 ? 18.305 21.403 -25.322 1.00 89.75 122 VAL A C 1
ATOM 1007 O O . VAL A 1 122 ? 18.562 22.521 -24.878 1.00 89.75 122 VAL A O 1
ATOM 1010 N N . ARG A 1 123 ? 17.310 20.656 -24.829 1.00 88.81 123 ARG A N 1
ATOM 1011 C CA . ARG A 1 123 ? 16.387 21.154 -23.807 1.00 88.81 123 ARG A CA 1
ATOM 1012 C C . ARG A 1 123 ? 17.049 21.308 -22.440 1.00 88.81 123 ARG A C 1
ATOM 1014 O O . ARG A 1 123 ? 16.795 22.309 -21.779 1.00 88.81 123 ARG A O 1
ATOM 1021 N N . TYR A 1 124 ? 17.849 20.330 -22.016 1.00 89.06 124 TYR A N 1
ATOM 1022 C CA . TYR A 1 124 ? 18.320 20.239 -20.631 1.00 89.06 124 TYR A CA 1
ATOM 1023 C C . TYR A 1 124 ? 19.821 20.457 -20.445 1.00 89.06 124 TYR A C 1
ATOM 1025 O O . TYR A 1 124 ? 20.235 20.820 -19.349 1.00 89.06 124 TYR A O 1
ATOM 1033 N N . ALA A 1 125 ? 20.640 20.265 -21.481 1.00 87.69 125 ALA A N 1
ATOM 1034 C CA . ALA A 1 125 ? 22.076 20.553 -21.424 1.00 87.69 125 ALA A CA 1
ATOM 1035 C C . ALA A 1 125 ? 22.440 21.892 -22.087 1.00 87.69 125 ALA A C 1
ATOM 1037 O O . ALA A 1 125 ? 23.622 22.203 -22.210 1.00 87.69 125 ALA A O 1
ATOM 1038 N N . HIS A 1 126 ? 21.441 22.671 -22.528 1.00 80.38 126 HIS A N 1
ATOM 1039 C CA . HIS A 1 126 ? 21.619 23.910 -23.297 1.00 80.38 126 HIS A CA 1
ATOM 1040 C C . HIS A 1 126 ? 22.526 23.735 -24.528 1.00 80.38 126 HIS A C 1
ATOM 1042 O O . HIS A 1 126 ? 23.215 24.665 -24.944 1.00 80.38 126 HIS A O 1
ATOM 1048 N N . GLY A 1 127 ? 22.544 22.526 -25.093 1.00 79.38 127 GLY A N 1
ATOM 1049 C CA . GLY A 1 127 ? 23.350 22.201 -26.258 1.00 79.38 127 GLY A CA 1
ATOM 1050 C C . GLY A 1 127 ? 22.796 22.815 -27.540 1.00 79.38 127 GLY A C 1
ATOM 1051 O O . GLY A 1 127 ? 21.586 23.015 -27.672 1.00 79.38 127 GLY A O 1
ATOM 1052 N N . ASN A 1 128 ? 23.670 23.082 -28.510 1.00 81.50 128 ASN A N 1
ATOM 1053 C CA . ASN A 1 128 ? 23.242 23.483 -29.843 1.00 81.50 128 ASN A CA 1
ATOM 1054 C C . ASN A 1 128 ? 22.980 22.241 -30.714 1.00 81.50 128 ASN A C 1
ATOM 1056 O O . ASN A 1 128 ? 23.741 21.273 -30.696 1.00 81.50 128 ASN A O 1
ATOM 1060 N N . VAL A 1 129 ? 21.905 22.278 -31.505 1.00 80.50 129 VAL A N 1
ATOM 1061 C CA . VAL A 1 129 ? 21.595 21.244 -32.505 1.00 80.50 129 VAL A CA 1
ATOM 1062 C C . VAL A 1 129 ? 22.729 21.121 -33.524 1.00 80.50 129 VAL A C 1
ATOM 1064 O O . VAL A 1 129 ? 23.037 20.011 -33.949 1.00 80.50 129 VAL A O 1
ATOM 1067 N N . ASP A 1 130 ? 23.369 22.237 -33.881 1.00 79.56 130 ASP A N 1
ATOM 1068 C CA . ASP A 1 130 ? 24.462 22.257 -34.862 1.00 79.56 130 ASP A CA 1
ATOM 1069 C C . ASP A 1 130 ? 25.716 21.507 -34.381 1.00 79.56 130 ASP A C 1
ATOM 1071 O O . ASP A 1 130 ? 26.494 21.022 -35.203 1.00 79.56 130 ASP A O 1
ATOM 1075 N N . ASP A 1 131 ? 25.876 21.354 -33.062 1.00 79.44 131 ASP A N 1
ATOM 1076 C CA . ASP A 1 131 ? 26.985 20.620 -32.445 1.00 79.44 131 ASP A CA 1
ATOM 1077 C C . ASP A 1 131 ? 26.708 19.105 -32.364 1.00 79.44 131 ASP A C 1
ATOM 1079 O O . ASP A 1 131 ? 27.589 18.318 -32.010 1.00 79.44 131 ASP A O 1
ATOM 1083 N N . CYS A 1 132 ? 25.486 18.665 -32.691 1.00 84.00 132 CYS A N 1
ATOM 1084 C CA . CYS A 1 132 ? 25.114 17.254 -32.657 1.00 84.00 132 CYS A CA 1
ATOM 1085 C C . CYS A 1 132 ? 25.607 16.521 -33.923 1.00 84.00 132 CYS A C 1
ATOM 1087 O O . CYS A 1 132 ? 25.414 17.006 -35.044 1.00 84.00 132 CYS A O 1
ATOM 1089 N N . PRO A 1 133 ? 26.187 15.310 -33.796 1.00 84.75 133 PRO A N 1
ATOM 1090 C CA . PRO A 1 133 ? 26.649 14.539 -34.950 1.00 84.75 133 PRO A CA 1
ATOM 1091 C C . PRO A 1 133 ? 25.466 14.190 -35.851 1.00 84.75 133 PRO A C 1
ATOM 1093 O O . PRO A 1 133 ? 24.427 13.796 -35.338 1.00 84.75 133 PRO A O 1
ATOM 1096 N N . LYS A 1 134 ? 25.590 14.291 -37.182 1.00 88.19 134 LYS A N 1
ATOM 1097 C CA . LYS A 1 134 ? 24.509 13.894 -38.107 1.00 88.19 134 LYS A CA 1
ATOM 1098 C C . LYS A 1 134 ? 24.259 12.389 -38.019 1.00 88.19 134 LYS A C 1
ATOM 1100 O O . LYS A 1 134 ? 25.204 11.612 -38.125 1.00 88.19 134 LYS A O 1
ATOM 1105 N N . PHE A 1 135 ? 22.987 11.994 -37.916 1.00 91.75 135 PHE A N 1
ATOM 1106 C CA . PHE A 1 135 ? 22.620 10.581 -37.831 1.00 91.75 135 PHE A CA 1
ATOM 1107 C C . PHE A 1 135 ? 23.220 9.751 -38.971 1.00 91.75 135 PHE A C 1
ATOM 1109 O O . PHE A 1 135 ? 22.998 10.043 -40.151 1.00 91.75 135 PHE A O 1
ATOM 1116 N N . SER A 1 136 ? 23.908 8.673 -38.611 1.00 90.88 136 SER A N 1
ATOM 1117 C CA . SER A 1 136 ? 24.465 7.693 -39.535 1.00 90.88 136 SER A CA 1
ATOM 1118 C C . SER A 1 136 ? 24.348 6.283 -38.961 1.00 90.88 136 SER A C 1
ATOM 1120 O O . SER A 1 136 ? 24.466 6.069 -37.755 1.00 90.88 136 SER A O 1
ATOM 1122 N N . LEU A 1 137 ? 24.080 5.304 -39.827 1.00 87.81 137 LEU A N 1
ATOM 1123 C CA . LEU A 1 137 ? 24.079 3.908 -39.400 1.00 87.81 137 LEU A CA 1
ATOM 1124 C C . LEU A 1 137 ? 25.529 3.433 -39.220 1.00 87.81 137 LEU A C 1
ATOM 1126 O O . LEU A 1 137 ? 26.355 3.717 -40.094 1.00 87.81 137 LEU A O 1
ATOM 1130 N N . PRO A 1 138 ? 25.838 2.710 -38.128 1.00 85.94 138 PRO A N 1
ATOM 1131 C CA . PRO A 1 138 ? 27.137 2.077 -37.946 1.00 85.94 138 PRO A CA 1
ATOM 1132 C C . PRO A 1 138 ? 27.525 1.216 -39.161 1.00 85.94 138 PRO A C 1
ATOM 1134 O O . PRO A 1 138 ? 26.658 0.600 -39.780 1.00 85.94 138 PRO A O 1
ATOM 1137 N N . PRO A 1 139 ? 28.812 1.149 -39.542 1.00 80.31 139 PRO A N 1
ATOM 1138 C CA . PRO A 1 139 ? 29.241 0.264 -40.617 1.00 80.31 139 PRO A CA 1
ATOM 1139 C C . PRO A 1 139 ? 29.034 -1.207 -40.223 1.00 80.31 139 PRO A C 1
ATOM 1141 O O . PRO A 1 139 ? 29.264 -1.589 -39.079 1.00 80.31 139 PRO A O 1
ATOM 1144 N N . LEU A 1 140 ? 28.651 -2.049 -41.189 1.00 72.38 140 LEU A N 1
ATOM 1145 C CA . LEU A 1 140 ? 28.603 -3.508 -41.036 1.00 72.38 140 LEU A CA 1
ATOM 1146 C C . LEU A 1 140 ? 30.017 -4.055 -40.786 1.00 72.38 140 LEU A C 1
ATOM 1148 O O . LEU A 1 140 ? 30.737 -4.405 -41.720 1.00 72.38 140 LEU A O 1
ATOM 1152 N N . THR A 1 141 ? 30.431 -4.137 -39.528 1.00 57.88 141 THR A N 1
ATOM 1153 C CA . THR A 1 141 ? 31.646 -4.845 -39.126 1.00 57.88 141 THR A CA 1
ATOM 1154 C C . THR A 1 141 ? 31.301 -6.301 -38.825 1.00 57.88 141 THR A C 1
ATOM 1156 O O . THR A 1 141 ? 30.521 -6.612 -37.929 1.00 57.88 141 THR A O 1
ATOM 1159 N N . GLN A 1 142 ? 31.878 -7.230 -39.591 1.00 47.75 142 GLN A N 1
ATOM 1160 C CA . GLN A 1 142 ? 31.863 -8.652 -39.244 1.00 47.75 142 GLN A CA 1
ATOM 1161 C C . GLN A 1 142 ? 32.836 -8.867 -38.076 1.00 47.75 142 GLN A C 1
ATOM 1163 O O . GLN A 1 142 ? 34.011 -9.152 -38.297 1.00 47.75 142 GLN A O 1
ATOM 1168 N N . SER A 1 143 ? 32.398 -8.674 -36.832 1.00 47.69 143 SER A N 1
ATOM 1169 C CA . SER A 1 143 ? 33.248 -8.947 -35.672 1.00 47.69 143 SER A CA 1
ATOM 1170 C C . SER A 1 143 ? 33.280 -10.447 -35.359 1.00 47.69 143 SER A C 1
ATOM 1172 O O . SER A 1 143 ? 32.289 -11.105 -35.039 1.00 47.69 143 SER A O 1
ATOM 1174 N N . SER A 1 144 ? 34.480 -11.006 -35.463 1.00 46.03 144 SER A N 1
ATOM 1175 C CA . SER A 1 144 ? 34.882 -12.304 -34.937 1.00 46.03 144 SER A CA 1
ATOM 1176 C C . SER A 1 144 ? 34.884 -12.270 -33.402 1.00 46.03 144 SER A C 1
ATOM 1178 O O . SER A 1 144 ? 35.875 -11.865 -32.802 1.00 46.03 144 SER A O 1
ATOM 1180 N N . GLY A 1 145 ? 33.781 -12.675 -32.766 1.00 49.69 145 GLY A N 1
ATOM 1181 C CA . GLY A 1 145 ? 33.657 -12.676 -31.297 1.00 49.69 145 GLY A CA 1
ATOM 1182 C C . GLY A 1 145 ? 32.637 -13.664 -30.720 1.00 49.69 145 GLY A C 1
ATOM 1183 O O . GLY A 1 145 ? 32.204 -13.513 -29.589 1.00 49.69 145 GLY A O 1
ATOM 1184 N N . ARG A 1 146 ? 32.240 -14.703 -31.467 1.00 53.34 146 ARG A N 1
ATOM 1185 C CA . ARG A 1 146 ? 31.090 -15.576 -31.133 1.00 53.34 146 ARG A CA 1
ATOM 1186 C C . ARG A 1 146 ? 31.160 -16.356 -29.805 1.00 53.34 146 ARG A C 1
ATOM 1188 O O . ARG A 1 146 ? 30.150 -16.941 -29.427 1.00 53.34 146 ARG A O 1
ATOM 1195 N N . ALA A 1 147 ? 32.310 -16.446 -29.136 1.00 49.75 147 ALA A N 1
ATOM 1196 C CA . ALA A 1 147 ? 32.476 -17.298 -27.950 1.00 49.75 147 ALA A CA 1
ATOM 1197 C C . ALA A 1 147 ? 32.385 -16.540 -26.611 1.00 49.75 147 ALA A C 1
ATOM 1199 O O . ALA A 1 147 ? 31.804 -17.078 -25.669 1.00 49.75 147 ALA A O 1
ATOM 1200 N N . ASP A 1 148 ? 32.903 -15.309 -26.534 1.00 51.78 148 ASP A N 1
ATOM 1201 C CA . ASP A 1 148 ? 32.798 -14.468 -25.330 1.00 51.78 148 ASP A CA 1
ATOM 1202 C C . ASP A 1 148 ? 31.501 -13.649 -25.314 1.00 51.78 148 ASP A C 1
ATOM 1204 O O . ASP A 1 148 ? 30.893 -13.517 -24.252 1.00 51.78 148 ASP A O 1
ATOM 1208 N N . ASP A 1 149 ? 30.999 -13.216 -26.479 1.00 55.41 149 ASP A N 1
ATOM 1209 C CA . ASP A 1 149 ? 29.702 -12.526 -26.568 1.00 55.41 149 ASP A CA 1
ATOM 1210 C C . ASP A 1 149 ? 28.553 -13.438 -26.130 1.00 55.41 149 ASP A C 1
ATOM 1212 O O . ASP A 1 149 ? 27.694 -13.010 -25.374 1.00 55.41 149 ASP A O 1
ATOM 1216 N N . LYS A 1 150 ? 28.585 -14.730 -26.484 1.00 57.69 150 LYS A N 1
ATOM 1217 C CA . LYS A 1 150 ? 27.519 -15.670 -26.109 1.00 57.69 150 LYS A CA 1
ATOM 1218 C C . LYS A 1 150 ? 27.460 -15.937 -24.600 1.00 57.69 150 LYS A C 1
ATOM 1220 O O . LYS A 1 150 ? 26.385 -16.077 -24.032 1.00 57.69 150 LYS A O 1
ATOM 1225 N N . ARG A 1 151 ? 28.618 -15.975 -23.927 1.00 61.66 151 ARG A N 1
ATOM 1226 C CA . ARG A 1 151 ? 28.689 -16.112 -22.459 1.00 61.66 151 ARG A CA 1
ATOM 1227 C C . ARG A 1 151 ? 28.222 -14.847 -21.747 1.00 61.66 151 ARG A C 1
ATOM 1229 O O . ARG A 1 151 ? 27.604 -14.946 -20.690 1.00 61.66 151 ARG A O 1
ATOM 1236 N N . LEU A 1 152 ? 28.514 -13.680 -22.316 1.00 59.91 152 LEU A N 1
ATOM 1237 C CA . LEU A 1 152 ? 28.044 -12.399 -21.802 1.00 59.91 152 LEU A CA 1
ATOM 1238 C C . LEU A 1 152 ? 26.534 -12.220 -22.041 1.00 59.91 152 LEU A C 1
ATOM 1240 O O . LEU A 1 152 ? 25.832 -11.779 -21.138 1.00 59.91 152 LEU A O 1
ATOM 1244 N N . GLU A 1 153 ? 26.021 -12.636 -23.199 1.00 64.75 153 GLU A N 1
ATOM 1245 C CA . GLU A 1 153 ? 24.593 -12.683 -23.538 1.00 64.75 153 GLU A CA 1
ATOM 1246 C C . GLU A 1 153 ? 23.822 -13.626 -22.610 1.00 64.75 153 GLU A C 1
ATOM 1248 O O . GLU A 1 153 ? 22.802 -13.225 -22.053 1.00 64.75 153 GLU A O 1
ATOM 1253 N N . ASP A 1 154 ? 24.327 -14.841 -22.371 1.00 71.12 154 ASP A N 1
ATOM 1254 C CA . ASP A 1 154 ? 23.705 -15.794 -21.445 1.00 71.12 154 ASP A CA 1
ATOM 1255 C C . ASP A 1 154 ? 23.705 -15.255 -19.999 1.00 71.12 154 ASP A C 1
ATOM 1257 O O . ASP A 1 154 ? 22.719 -15.408 -19.275 1.00 71.12 154 ASP A O 1
ATOM 1261 N N . ALA A 1 155 ? 24.775 -14.566 -19.579 1.00 69.12 155 ALA A N 1
ATOM 1262 C CA . ALA A 1 155 ? 24.861 -13.943 -18.257 1.00 69.12 155 ALA A CA 1
ATOM 1263 C C . ALA A 1 155 ? 23.907 -12.745 -18.102 1.00 69.12 155 ALA A C 1
ATOM 1265 O O . ALA A 1 155 ? 23.262 -12.604 -17.062 1.00 69.12 155 ALA A O 1
ATOM 1266 N N . ILE A 1 156 ? 23.778 -11.906 -19.133 1.00 68.75 156 ILE A N 1
ATOM 1267 C CA . ILE A 1 156 ? 22.851 -10.766 -19.145 1.00 68.75 156 ILE A CA 1
ATOM 1268 C C . ILE A 1 156 ? 21.407 -11.260 -19.194 1.00 68.75 156 ILE A C 1
ATOM 1270 O O . ILE A 1 156 ? 20.578 -10.769 -18.436 1.00 68.75 156 ILE A O 1
ATOM 1274 N N . ARG A 1 157 ? 21.107 -12.284 -20.000 1.00 74.38 157 ARG A N 1
ATOM 1275 C CA . ARG A 1 157 ? 19.779 -12.900 -20.057 1.00 74.38 157 ARG A CA 1
ATOM 1276 C C . ARG A 1 157 ? 19.387 -13.510 -18.714 1.00 74.38 157 ARG A C 1
ATOM 1278 O O . ARG A 1 157 ? 18.272 -13.293 -18.254 1.00 74.38 157 ARG A O 1
ATOM 1285 N N . ALA A 1 158 ? 20.306 -14.207 -18.047 1.00 74.88 158 ALA A N 1
ATOM 1286 C CA . ALA A 1 158 ? 20.068 -14.724 -16.702 1.00 74.88 158 ALA A CA 1
ATOM 1287 C C . ALA A 1 158 ? 19.840 -13.595 -15.679 1.00 74.88 158 ALA A C 1
ATOM 1289 O O . ALA A 1 158 ? 18.999 -13.725 -14.786 1.00 74.88 158 ALA A O 1
ATOM 1290 N N . GLN A 1 159 ? 20.556 -12.475 -15.812 1.00 71.38 159 GLN A N 1
ATOM 1291 C CA . GLN A 1 159 ? 20.383 -11.307 -14.950 1.00 71.38 159 GLN A CA 1
ATOM 1292 C C . GLN A 1 159 ? 19.048 -10.589 -15.198 1.00 71.38 159 GLN A C 1
ATOM 1294 O O . GLN A 1 159 ? 18.385 -10.199 -14.235 1.00 71.38 159 GLN A O 1
ATOM 1299 N N . ASP A 1 160 ? 18.631 -10.452 -16.454 1.00 75.81 160 ASP A N 1
ATOM 1300 C CA . ASP A 1 160 ? 17.352 -9.852 -16.835 1.00 75.81 160 ASP A CA 1
ATOM 1301 C C . ASP A 1 160 ? 16.178 -10.749 -16.414 1.00 75.81 160 ASP A C 1
ATOM 1303 O O . ASP A 1 160 ? 15.233 -10.256 -15.804 1.00 75.81 160 ASP A O 1
ATOM 1307 N N . GLU A 1 161 ? 16.274 -12.073 -16.585 1.00 79.81 161 GLU A N 1
ATOM 1308 C CA . GLU A 1 161 ? 15.279 -13.021 -16.060 1.00 79.81 161 GLU A CA 1
ATOM 1309 C C . GLU A 1 161 ? 15.190 -12.977 -14.527 1.00 79.81 161 GLU A C 1
ATOM 1311 O O . GLU A 1 161 ? 14.099 -13.064 -13.958 1.00 79.81 161 GLU A O 1
ATOM 1316 N N . SER A 1 162 ? 16.326 -12.834 -13.835 1.00 75.00 162 SER A N 1
ATOM 1317 C CA . SER A 1 162 ? 16.344 -12.680 -12.378 1.00 75.00 162 SER A CA 1
ATOM 1318 C C . SER A 1 162 ? 15.672 -11.375 -11.952 1.00 75.00 162 SER A C 1
ATOM 1320 O O . SER A 1 162 ? 14.869 -11.382 -11.019 1.00 75.00 162 SER A O 1
ATOM 1322 N N . ARG A 1 163 ? 15.952 -10.269 -12.652 1.00 76.00 163 ARG A N 1
ATOM 1323 C CA . ARG A 1 163 ? 15.318 -8.969 -12.399 1.00 76.00 163 ARG A CA 1
ATOM 1324 C C . ARG A 1 163 ? 13.824 -8.997 -12.682 1.00 76.00 163 ARG A C 1
ATOM 1326 O O . ARG A 1 163 ? 13.060 -8.444 -11.899 1.00 76.00 163 ARG A O 1
ATOM 1333 N N . GLU A 1 164 ? 13.388 -9.655 -13.752 1.00 77.94 164 GLU A N 1
ATOM 1334 C CA . GLU A 1 164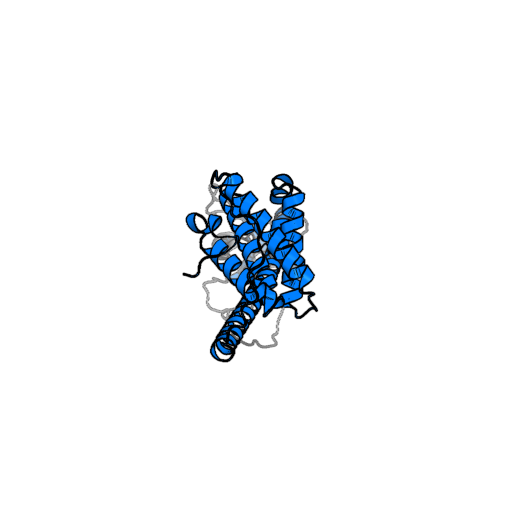 ? 11.966 -9.812 -14.060 1.00 77.94 164 GLU A CA 1
ATOM 1335 C C . GLU A 1 164 ? 11.242 -10.642 -12.998 1.00 77.94 164 GLU A C 1
ATOM 1337 O O . GLU A 1 164 ? 10.147 -10.264 -12.577 1.00 77.94 164 GLU A O 1
ATOM 1342 N N . ARG A 1 165 ? 11.855 -11.729 -12.508 1.00 80.56 165 ARG A N 1
ATOM 1343 C CA . ARG A 1 165 ? 11.301 -12.515 -11.393 1.00 80.56 165 ARG A CA 1
ATOM 1344 C C . ARG A 1 165 ? 11.227 -11.703 -10.108 1.00 80.56 165 ARG A C 1
ATOM 1346 O O . ARG A 1 165 ? 10.220 -11.781 -9.410 1.00 80.56 165 ARG A O 1
ATOM 1353 N N . GLU A 1 166 ? 12.253 -10.915 -9.807 1.00 80.06 166 GLU A N 1
ATOM 1354 C CA . GLU A 1 166 ? 12.275 -10.044 -8.632 1.00 80.06 166 GLU A CA 1
ATOM 1355 C C . GLU A 1 166 ? 11.187 -8.963 -8.722 1.00 80.06 166 GLU A C 1
ATOM 1357 O O . GLU A 1 166 ? 10.414 -8.793 -7.782 1.00 80.06 166 GLU A O 1
ATOM 1362 N N . LEU A 1 167 ? 11.024 -8.323 -9.885 1.00 84.19 167 LEU A N 1
ATOM 1363 C CA . LEU A 1 167 ? 9.934 -7.379 -10.155 1.00 84.19 167 LEU A CA 1
ATOM 1364 C C . LEU A 1 167 ? 8.553 -8.036 -10.059 1.00 84.19 167 LEU A C 1
ATOM 1366 O O . LEU A 1 167 ? 7.626 -7.439 -9.509 1.00 84.19 167 LEU A O 1
ATOM 1370 N N . ALA A 1 168 ? 8.394 -9.254 -10.579 1.00 86.50 168 ALA A N 1
ATOM 1371 C CA . ALA A 1 168 ? 7.145 -10.004 -10.486 1.00 86.50 168 ALA A CA 1
ATOM 1372 C C . ALA A 1 168 ? 6.806 -10.346 -9.028 1.00 86.50 168 ALA A C 1
ATOM 1374 O O . ALA A 1 168 ? 5.669 -10.142 -8.600 1.00 86.50 168 ALA A O 1
ATOM 1375 N N . LEU A 1 169 ? 7.797 -10.781 -8.245 1.00 87.44 169 LEU A N 1
ATOM 1376 C CA . LEU A 1 169 ? 7.640 -11.054 -6.818 1.00 87.44 169 LEU A CA 1
ATOM 1377 C C . LEU A 1 169 ? 7.296 -9.774 -6.046 1.00 87.44 169 LEU A C 1
ATOM 1379 O O . LEU A 1 169 ? 6.392 -9.775 -5.215 1.00 87.44 169 LEU A O 1
ATOM 1383 N N . GLN A 1 170 ? 7.954 -8.659 -6.363 1.00 79.94 170 GLN A N 1
ATOM 1384 C CA . GLN A 1 170 ? 7.697 -7.368 -5.732 1.00 79.94 170 GLN A CA 1
ATOM 1385 C C . GLN A 1 170 ? 6.300 -6.825 -6.076 1.00 79.94 170 GLN A C 1
ATOM 1387 O O . GLN A 1 170 ? 5.666 -6.176 -5.239 1.00 79.94 170 GLN A O 1
ATOM 1392 N N . ARG A 1 171 ? 5.797 -7.082 -7.291 1.00 84.44 171 ARG A N 1
ATOM 1393 C CA . ARG A 1 171 ? 4.415 -6.772 -7.693 1.00 84.44 171 ARG A CA 1
ATOM 1394 C C . ARG A 1 171 ? 3.407 -7.645 -6.954 1.00 84.44 171 ARG A C 1
ATOM 1396 O O . ARG A 1 171 ? 2.436 -7.108 -6.433 1.00 84.44 171 ARG A O 1
ATOM 1403 N N . ALA A 1 172 ? 3.660 -8.951 -6.858 1.00 86.75 172 ALA A N 1
ATOM 1404 C CA . ALA A 1 172 ? 2.803 -9.872 -6.115 1.00 86.75 172 ALA A CA 1
ATOM 1405 C C . ALA A 1 172 ? 2.730 -9.497 -4.627 1.00 86.75 172 ALA A C 1
ATOM 1407 O O . ALA A 1 172 ? 1.639 -9.409 -4.070 1.00 86.75 172 ALA A O 1
ATOM 1408 N N . LEU A 1 173 ? 3.875 -9.185 -4.008 1.00 83.62 173 LEU A N 1
ATOM 1409 C CA . LEU A 1 173 ? 3.937 -8.747 -2.615 1.00 83.62 173 LEU A CA 1
ATOM 1410 C C . LEU A 1 173 ? 3.133 -7.465 -2.386 1.00 83.62 173 LEU A C 1
ATOM 1412 O O . LEU A 1 173 ? 2.433 -7.359 -1.387 1.00 83.62 173 LEU A O 1
ATOM 1416 N N . GLN A 1 174 ? 3.190 -6.509 -3.316 1.00 78.38 174 GLN A N 1
ATOM 1417 C CA . GLN A 1 174 ? 2.405 -5.287 -3.165 1.00 78.38 174 GLN A CA 1
ATOM 1418 C C . GLN A 1 174 ? 0.923 -5.473 -3.428 1.00 78.38 174 GLN A C 1
ATOM 1420 O O . GLN A 1 174 ? 0.140 -4.889 -2.696 1.00 78.38 174 GLN A O 1
ATOM 1425 N N . GLN A 1 175 ? 0.517 -6.305 -4.387 1.00 82.50 175 GLN A N 1
ATOM 1426 C CA . GLN A 1 175 ? -0.902 -6.645 -4.505 1.00 82.50 175 GLN A CA 1
ATOM 1427 C C . GLN A 1 175 ? -1.432 -7.252 -3.206 1.00 82.50 175 GLN A C 1
ATOM 1429 O O . GLN A 1 175 ? -2.569 -6.992 -2.823 1.00 82.50 175 GLN A O 1
ATOM 1434 N N . GLU A 1 176 ? -0.617 -8.046 -2.517 1.00 83.69 176 GLU A N 1
ATOM 1435 C CA . GLU A 1 176 ? -1.009 -8.614 -1.234 1.00 83.69 176 GLU A CA 1
ATOM 1436 C C . GLU A 1 176 ? -1.043 -7.564 -0.114 1.00 83.69 176 GLU A C 1
ATOM 1438 O O . GLU A 1 176 ? -1.984 -7.551 0.678 1.00 83.69 176 GLU A O 1
ATOM 1443 N N . GLN A 1 177 ? -0.088 -6.627 -0.092 1.00 78.81 177 GLN A N 1
ATOM 1444 C CA . GLN A 1 177 ? -0.099 -5.486 0.832 1.00 78.81 177 GLN A CA 1
ATOM 1445 C C . GLN A 1 177 ? -1.310 -4.570 0.608 1.00 78.81 177 GLN A C 1
ATOM 1447 O O . GLN A 1 177 ? -2.003 -4.257 1.567 1.00 78.81 177 GLN A O 1
ATOM 1452 N N . GLU A 1 178 ? -1.631 -4.213 -0.636 1.00 77.81 178 GLU A N 1
ATOM 1453 C CA . GLU A 1 178 ? -2.790 -3.378 -0.983 1.00 77.81 178 GLU A CA 1
ATOM 1454 C C . GLU A 1 178 ? -4.107 -4.049 -0.576 1.00 77.81 178 GLU A C 1
ATOM 1456 O O . GLU A 1 178 ? -4.994 -3.412 -0.006 1.00 77.81 178 GLU A O 1
ATOM 1461 N N . LYS A 1 179 ? -4.238 -5.364 -0.806 1.00 79.12 179 LYS A N 1
ATOM 1462 C CA . LYS A 1 179 ? -5.395 -6.129 -0.319 1.00 79.12 179 LYS A CA 1
ATOM 1463 C C . LYS A 1 179 ? -5.469 -6.124 1.205 1.00 79.12 179 LYS A C 1
ATOM 1465 O O . LYS A 1 179 ? -6.566 -5.978 1.744 1.00 79.12 179 LYS A O 1
ATOM 1470 N N . ALA A 1 180 ? -4.338 -6.290 1.891 1.00 78.62 180 ALA A N 1
ATOM 1471 C CA . ALA A 1 180 ? -4.280 -6.283 3.349 1.0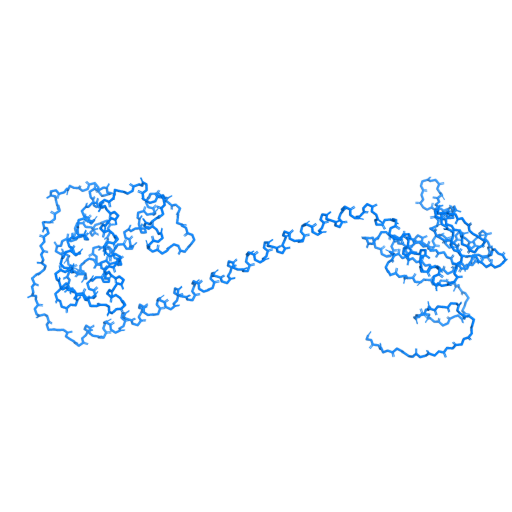0 78.62 180 ALA A CA 1
ATOM 1472 C C . ALA A 1 180 ? -4.629 -4.903 3.927 1.00 78.62 180 ALA A C 1
ATOM 1474 O O . ALA A 1 180 ? -5.390 -4.820 4.891 1.00 78.62 180 ALA A O 1
ATOM 1475 N N . GLU A 1 181 ? -4.148 -3.820 3.318 1.00 78.81 181 GLU A N 1
ATOM 1476 C CA . GLU A 1 181 ? -4.476 -2.443 3.695 1.00 78.81 181 GLU A CA 1
ATOM 1477 C C . GLU A 1 181 ? -5.956 -2.144 3.464 1.00 78.81 181 GLU A C 1
ATOM 1479 O O . GLU A 1 181 ? -6.641 -1.692 4.381 1.00 78.81 181 GLU A O 1
ATOM 1484 N N . HIS A 1 182 ? -6.493 -2.488 2.291 1.00 78.88 182 HIS A N 1
ATOM 1485 C CA . HIS A 1 182 ? -7.910 -2.300 1.986 1.00 78.88 182 HIS A CA 1
ATOM 1486 C C . HIS A 1 182 ? -8.815 -3.138 2.904 1.00 78.88 182 HIS A C 1
ATOM 1488 O O . HIS A 1 182 ? -9.865 -2.673 3.355 1.00 78.88 182 HIS A O 1
ATOM 1494 N N . LEU A 1 183 ? -8.410 -4.370 3.237 1.00 76.62 183 LEU A N 1
ATOM 1495 C CA . LEU A 1 183 ? -9.104 -5.193 4.226 1.00 76.62 183 LEU A CA 1
ATOM 1496 C C . LEU A 1 183 ? -9.056 -4.542 5.614 1.00 76.62 183 LEU A C 1
ATOM 1498 O O . LEU A 1 183 ? -10.085 -4.458 6.281 1.00 76.62 183 LEU A O 1
ATOM 1502 N N . THR A 1 184 ? -7.891 -4.043 6.027 1.00 79.12 184 THR A N 1
ATOM 1503 C CA . THR A 1 184 ? -7.700 -3.358 7.314 1.00 79.12 184 THR A CA 1
ATOM 1504 C C . THR A 1 184 ? -8.559 -2.100 7.400 1.00 79.12 184 THR A C 1
ATOM 1506 O O . THR A 1 184 ? -9.229 -1.882 8.407 1.00 79.12 184 THR A O 1
ATOM 1509 N N . GLN A 1 185 ? -8.618 -1.305 6.332 1.00 79.81 185 GLN A N 1
ATOM 1510 C CA . GLN A 1 185 ? -9.470 -0.124 6.254 1.00 79.81 185 GLN A CA 1
ATOM 1511 C C . GLN A 1 185 ? -10.951 -0.499 6.369 1.00 79.81 185 GLN A C 1
ATOM 1513 O O . GLN A 1 185 ? -11.651 0.048 7.220 1.00 79.81 185 GLN A O 1
ATOM 1518 N N . ARG A 1 186 ? -11.420 -1.489 5.596 1.00 76.69 186 ARG A N 1
ATOM 1519 C CA . ARG A 1 186 ? -12.805 -1.984 5.691 1.00 76.69 186 ARG A CA 1
ATOM 1520 C C . ARG A 1 186 ? -13.147 -2.481 7.094 1.00 76.69 186 ARG A C 1
ATOM 1522 O O . ARG A 1 186 ? -14.258 -2.240 7.565 1.00 76.69 186 ARG A O 1
ATOM 1529 N N . LEU A 1 187 ? -12.219 -3.173 7.756 1.00 74.50 187 LEU A N 1
ATOM 1530 C CA . LEU A 1 187 ? -12.389 -3.637 9.133 1.00 74.50 187 LEU A CA 1
ATOM 1531 C C . LEU A 1 187 ? -12.447 -2.467 10.117 1.00 74.50 187 LEU A C 1
ATOM 1533 O O . LEU A 1 187 ? -13.313 -2.466 10.987 1.00 74.50 187 LEU A O 1
ATOM 1537 N N . ASN A 1 188 ? -11.595 -1.455 9.962 1.00 76.00 188 ASN A N 1
ATOM 1538 C CA . ASN A 1 188 ? -11.609 -0.257 10.801 1.00 76.00 188 ASN A CA 1
ATOM 1539 C C . ASN A 1 188 ? -12.898 0.554 10.619 1.00 76.00 188 ASN A C 1
ATOM 1541 O O . ASN A 1 188 ? -13.491 0.976 11.606 1.00 76.00 188 ASN A O 1
ATOM 1545 N N . GLU A 1 189 ? -13.387 0.713 9.390 1.00 73.81 189 GLU A N 1
ATOM 1546 C CA . GLU A 1 189 ? -14.664 1.376 9.096 1.00 73.81 189 GLU A CA 1
ATOM 1547 C C . GLU A 1 189 ? -15.864 0.583 9.629 1.00 73.81 189 GLU A C 1
ATOM 1549 O O . GLU A 1 189 ? -16.815 1.157 10.161 1.00 73.81 189 GLU A O 1
ATOM 1554 N N . ALA A 1 190 ? -15.848 -0.749 9.506 1.00 65.94 190 ALA A N 1
ATOM 1555 C CA . ALA A 1 190 ? -16.857 -1.608 10.121 1.00 65.94 190 ALA A CA 1
ATOM 1556 C C . ALA A 1 190 ? -16.814 -1.503 11.652 1.00 65.94 190 ALA A C 1
ATOM 1558 O O . ALA A 1 190 ? -17.857 -1.366 12.284 1.00 65.94 190 ALA A O 1
ATOM 1559 N N . ARG A 1 191 ? -15.616 -1.488 12.246 1.00 67.00 191 ARG A N 1
ATOM 1560 C CA . ARG A 1 191 ? -15.421 -1.336 13.689 1.00 67.00 191 ARG A CA 1
ATOM 1561 C C . ARG A 1 191 ? -15.886 0.029 14.182 1.00 67.00 191 ARG A C 1
ATOM 1563 O O . ARG A 1 191 ? -16.580 0.075 15.184 1.00 67.00 191 ARG A O 1
ATOM 1570 N N . ALA A 1 192 ? -15.572 1.112 13.475 1.00 66.56 192 ALA A N 1
ATOM 1571 C CA . ALA A 1 192 ? -16.021 2.460 13.818 1.00 66.56 192 ALA A CA 1
ATOM 1572 C C . ALA A 1 192 ? -17.548 2.594 13.722 1.00 66.56 192 ALA A C 1
ATOM 1574 O O . ALA A 1 192 ? -18.166 3.158 14.619 1.00 66.56 192 ALA A O 1
ATOM 1575 N N . ARG A 1 193 ? -18.174 2.015 12.686 1.00 61.47 193 ARG A N 1
ATOM 1576 C CA . ARG A 1 193 ? -19.642 1.965 12.569 1.00 61.47 193 ARG A CA 1
ATOM 1577 C C . ARG A 1 193 ? -20.279 1.152 13.691 1.00 61.47 193 ARG A C 1
ATOM 1579 O O . ARG A 1 193 ? -21.229 1.622 14.303 1.00 61.47 193 ARG A O 1
ATOM 1586 N N . ASN A 1 194 ? -19.741 -0.028 13.991 1.00 60.94 194 ASN A N 1
ATOM 1587 C CA . ASN A 1 194 ? -20.243 -0.868 15.078 1.00 60.94 194 ASN A CA 1
ATOM 1588 C C . ASN A 1 194 ? -20.037 -0.210 16.445 1.00 60.94 194 ASN A C 1
ATOM 1590 O O . ASN A 1 194 ? -20.920 -0.298 17.286 1.00 60.94 194 ASN A O 1
ATOM 1594 N N . GLN A 1 195 ? -18.911 0.479 16.653 1.00 60.69 195 GLN A N 1
ATOM 1595 C CA . GLN A 1 195 ? -18.653 1.237 17.873 1.00 60.69 195 GLN A CA 1
ATOM 1596 C C . GLN A 1 195 ? -19.629 2.404 18.003 1.00 60.69 195 GLN A C 1
ATOM 1598 O O . GLN A 1 195 ? -20.213 2.572 19.058 1.00 60.69 195 GLN A O 1
ATOM 1603 N N . HIS A 1 196 ? -19.891 3.148 16.927 1.00 45.56 196 HIS A N 1
ATOM 1604 C CA . HIS A 1 196 ? -20.884 4.221 16.939 1.00 45.56 196 HIS A CA 1
ATOM 1605 C C . HIS A 1 196 ? -22.295 3.702 17.259 1.00 45.56 196 HIS A C 1
ATOM 1607 O O . HIS A 1 196 ? -23.013 4.311 18.045 1.00 45.56 196 HIS A O 1
ATOM 1613 N N . VAL A 1 197 ? -22.677 2.547 16.702 1.00 50.59 197 VAL A N 1
ATOM 1614 C CA . VAL A 1 197 ? -23.935 1.868 17.051 1.00 50.59 197 VAL A CA 1
ATOM 1615 C C . VAL A 1 197 ? -23.927 1.425 18.515 1.00 50.59 197 VAL A C 1
ATOM 1617 O O . VAL A 1 197 ? -24.917 1.640 19.203 1.00 50.59 197 VAL A O 1
ATOM 1620 N N . ALA A 1 198 ? -22.825 0.871 19.023 1.00 54.09 198 ALA A N 1
ATOM 1621 C CA . ALA A 1 198 ? -22.688 0.506 20.432 1.00 54.09 198 ALA A CA 1
ATOM 1622 C C . ALA A 1 198 ? -22.752 1.729 21.365 1.00 54.09 198 ALA A C 1
ATOM 1624 O O . ALA A 1 198 ? -23.371 1.647 22.418 1.00 54.09 198 ALA A O 1
ATOM 1625 N N . ASP A 1 199 ? -22.182 2.869 20.974 1.00 53.19 199 ASP A N 1
ATOM 1626 C CA . ASP A 1 199 ? -22.231 4.122 21.732 1.00 53.19 199 ASP A CA 1
ATOM 1627 C C . ASP A 1 199 ? -23.659 4.700 21.745 1.00 53.19 199 ASP A C 1
ATOM 1629 O O . ASP A 1 199 ? -24.119 5.178 22.780 1.00 53.19 199 ASP A O 1
ATOM 1633 N N . ILE A 1 200 ? -24.408 4.590 20.640 1.00 51.88 200 ILE A N 1
ATOM 1634 C CA . ILE A 1 200 ? -25.844 4.922 20.594 1.00 51.88 200 ILE A CA 1
ATOM 1635 C C . ILE A 1 200 ? -26.649 3.971 21.494 1.00 51.88 200 ILE A C 1
ATOM 1637 O O . ILE A 1 200 ? -27.477 4.425 22.279 1.00 51.88 200 ILE A O 1
ATOM 1641 N N . LEU A 1 201 ? -26.382 2.663 21.424 1.00 53.25 201 LEU A N 1
ATOM 1642 C CA . LEU A 1 201 ? -27.015 1.646 22.273 1.00 53.25 201 LEU A CA 1
ATOM 1643 C C . LEU A 1 201 ? -26.598 1.761 23.746 1.00 53.25 201 LEU A C 1
ATOM 1645 O O . LEU A 1 201 ? -27.320 1.298 24.620 1.00 53.25 201 LEU A O 1
ATOM 1649 N N . SER A 1 202 ? -25.472 2.410 24.056 1.00 50.84 202 SER A N 1
ATOM 1650 C CA . SER A 1 202 ? -25.032 2.639 25.437 1.00 50.84 202 SER A CA 1
ATOM 1651 C C . SER A 1 202 ? -25.991 3.542 26.225 1.00 50.84 202 SER A C 1
ATOM 1653 O O . SER A 1 202 ? -26.000 3.495 27.454 1.00 50.84 202 SER A O 1
ATOM 1655 N N . ILE A 1 203 ? -26.846 4.304 25.527 1.00 48.84 203 ILE A N 1
ATOM 1656 C CA . ILE A 1 203 ? -27.958 5.066 26.116 1.00 48.84 203 ILE A CA 1
ATOM 1657 C C . ILE A 1 203 ? -29.014 4.117 26.731 1.00 48.84 203 ILE A C 1
ATOM 1659 O O . ILE A 1 203 ? -29.673 4.498 27.693 1.00 48.84 203 ILE A O 1
ATOM 1663 N N . ASP A 1 204 ? -29.097 2.865 26.264 1.00 63.59 204 ASP A N 1
ATOM 1664 C CA . ASP A 1 204 ? -29.968 1.785 26.769 1.00 63.59 204 ASP A CA 1
ATOM 1665 C C . ASP A 1 204 ? -29.199 0.799 27.685 1.00 63.59 204 ASP A C 1
ATOM 1667 O O . ASP A 1 204 ? -29.774 -0.106 28.270 1.00 63.59 204 ASP A O 1
ATOM 1671 N N . GLU A 1 205 ? -27.884 0.942 27.899 1.00 70.56 205 GLU A N 1
ATOM 1672 C CA . GLU A 1 205 ? -27.130 -0.050 28.694 1.00 70.56 205 GLU A CA 1
ATOM 1673 C C . GLU A 1 205 ? -27.644 -0.166 30.137 1.00 70.56 205 GLU A C 1
ATOM 1675 O O . GLU A 1 205 ? -27.682 -1.267 30.677 1.00 70.56 205 GLU A O 1
ATOM 1680 N N . ALA A 1 206 ? -28.106 0.928 30.748 1.00 73.56 206 ALA A N 1
ATOM 1681 C CA . ALA A 1 206 ? -28.702 0.890 32.084 1.00 73.56 206 ALA A CA 1
ATOM 1682 C C . ALA A 1 206 ? -30.067 0.174 32.107 1.00 73.56 206 ALA A C 1
ATOM 1684 O O . ALA A 1 206 ? -30.330 -0.609 33.020 1.00 73.56 206 ALA A O 1
ATOM 1685 N N . GLU A 1 207 ? -30.916 0.410 31.104 1.00 78.38 207 GLU A N 1
ATOM 1686 C CA . GLU A 1 207 ? -32.235 -0.221 30.985 1.00 78.38 207 GLU A CA 1
ATOM 1687 C C . GLU A 1 207 ? -32.103 -1.700 30.591 1.00 78.38 207 GLU A C 1
ATOM 1689 O O . GLU A 1 207 ? -32.689 -2.572 31.233 1.00 78.38 207 GLU A O 1
ATOM 1694 N N . THR A 1 208 ? -31.237 -2.012 29.628 1.00 74.69 208 THR A N 1
ATOM 1695 C CA . THR A 1 208 ? -30.855 -3.381 29.265 1.00 74.69 208 THR A CA 1
ATOM 1696 C C . THR A 1 208 ? -30.261 -4.139 30.455 1.00 74.69 208 THR A C 1
ATOM 1698 O O . THR A 1 208 ? -30.646 -5.284 30.697 1.00 74.69 208 THR A O 1
ATOM 1701 N N . ARG A 1 209 ? -29.365 -3.523 31.246 1.00 80.44 209 ARG A N 1
ATOM 1702 C CA . ARG A 1 209 ? -28.795 -4.154 32.450 1.00 80.44 209 ARG A CA 1
ATOM 1703 C C . ARG A 1 209 ? -29.875 -4.476 33.475 1.00 80.44 209 ARG A C 1
ATOM 1705 O O . ARG A 1 209 ? -29.877 -5.583 34.002 1.00 80.44 209 ARG A O 1
ATOM 1712 N N . ARG A 1 210 ? -30.804 -3.548 33.713 1.00 83.00 210 ARG A N 1
ATOM 1713 C CA . ARG A 1 210 ? -31.945 -3.758 34.613 1.00 83.00 210 ARG A CA 1
ATOM 1714 C C . ARG A 1 210 ? -32.811 -4.927 34.149 1.00 83.00 210 ARG A C 1
ATOM 1716 O O . ARG A 1 210 ? -32.966 -5.889 34.888 1.00 83.00 210 ARG A O 1
ATOM 1723 N N . ARG A 1 211 ? -33.241 -4.929 32.880 1.00 82.62 211 ARG A N 1
ATOM 1724 C CA . ARG A 1 211 ? -34.042 -6.023 32.294 1.00 82.62 211 ARG A CA 1
ATOM 1725 C C . ARG A 1 211 ? -33.345 -7.383 32.390 1.00 82.62 211 ARG A C 1
ATOM 1727 O O . ARG A 1 211 ? -33.994 -8.398 32.633 1.00 82.62 211 ARG A O 1
ATOM 1734 N N . LEU A 1 212 ? -32.024 -7.418 32.206 1.00 80.81 212 LEU A N 1
ATOM 1735 C CA . LEU A 1 212 ? -31.223 -8.636 32.346 1.00 80.81 212 LEU A CA 1
ATOM 1736 C C . LEU A 1 212 ? -31.141 -9.137 33.795 1.00 80.81 212 LEU A C 1
ATOM 1738 O O . LEU A 1 212 ? -31.055 -10.349 34.006 1.00 80.81 212 LEU A O 1
ATOM 1742 N N . ILE A 1 213 ? -31.136 -8.238 34.781 1.00 84.00 213 ILE A N 1
ATOM 1743 C CA . ILE A 1 213 ? -31.147 -8.593 36.205 1.00 84.00 213 ILE A CA 1
ATOM 1744 C C . ILE A 1 213 ? -32.548 -9.062 36.609 1.00 84.00 213 ILE A C 1
ATOM 1746 O O . ILE A 1 213 ? -32.673 -10.167 37.137 1.00 84.00 213 ILE A O 1
ATOM 1750 N N . ASP A 1 214 ? -33.591 -8.307 36.256 1.00 86.06 214 ASP A N 1
ATOM 1751 C CA . ASP A 1 214 ? -34.995 -8.659 36.510 1.00 86.06 214 ASP A CA 1
ATOM 1752 C C . ASP A 1 214 ? -35.328 -10.036 35.927 1.00 86.06 214 ASP A C 1
ATOM 1754 O O . ASP A 1 214 ? -35.850 -10.904 36.623 1.00 86.06 214 ASP A O 1
ATOM 1758 N N . SER A 1 215 ? -34.938 -10.292 34.672 1.00 78.75 215 SER A N 1
ATOM 1759 C CA . SER A 1 215 ? -35.154 -11.588 34.021 1.00 78.75 215 SER A CA 1
ATOM 1760 C C . SER A 1 215 ? -34.462 -12.742 34.747 1.00 78.75 215 SER A C 1
ATOM 1762 O O . SER A 1 215 ? -34.968 -13.863 34.698 1.00 78.75 215 SER A O 1
ATOM 1764 N N . ARG A 1 216 ? -33.310 -12.512 35.387 1.00 81.69 216 ARG A N 1
ATOM 1765 C CA . ARG A 1 216 ? -32.597 -13.554 36.139 1.00 81.69 216 ARG A CA 1
ATOM 1766 C C . ARG A 1 216 ? -33.199 -13.785 37.517 1.00 81.69 216 ARG A C 1
ATOM 1768 O O . ARG A 1 216 ? -33.261 -14.933 37.942 1.00 81.69 216 ARG A O 1
ATOM 1775 N N . LEU A 1 217 ? -33.655 -12.728 38.183 1.00 85.62 217 LEU A N 1
ATOM 1776 C CA . LEU A 1 217 ? -34.393 -12.834 39.440 1.00 85.62 217 LEU A CA 1
ATOM 1777 C C . LEU A 1 217 ? -35.713 -13.589 39.224 1.00 85.62 217 LEU A C 1
ATOM 1779 O O . LEU A 1 217 ? -35.963 -14.573 39.916 1.00 85.62 217 LEU A O 1
ATOM 1783 N N . LEU A 1 218 ? -36.482 -13.223 38.192 1.00 82.69 218 LEU A N 1
ATOM 1784 C CA . LEU A 1 218 ? -37.706 -13.926 37.791 1.00 82.69 218 LEU A CA 1
ATOM 1785 C C . LEU A 1 218 ? -37.440 -15.395 37.427 1.00 82.69 218 LEU A C 1
ATOM 1787 O O . LEU A 1 218 ? -38.189 -16.274 37.837 1.00 82.69 218 LEU A O 1
ATOM 1791 N N . ALA A 1 219 ? -36.360 -15.685 36.693 1.00 74.12 219 ALA A N 1
ATOM 1792 C CA . ALA A 1 219 ? -35.971 -17.061 36.363 1.00 74.12 219 ALA A CA 1
ATOM 1793 C C . ALA A 1 219 ? -35.509 -17.882 37.582 1.00 74.12 219 ALA A C 1
ATOM 1795 O O . ALA A 1 219 ? -35.474 -19.109 37.514 1.00 74.12 219 ALA A O 1
ATOM 1796 N N . ALA A 1 220 ? -35.144 -17.215 38.679 1.00 77.81 220 ALA A N 1
ATOM 1797 C CA . ALA A 1 220 ? -34.857 -17.821 39.975 1.00 77.81 220 ALA A CA 1
ATOM 1798 C C . ALA A 1 220 ? -36.090 -17.834 40.902 1.00 77.81 220 ALA A C 1
ATOM 1800 O O . ALA A 1 220 ? -35.932 -17.985 42.112 1.00 77.81 220 ALA A O 1
ATOM 1801 N N . ASP A 1 221 ? -37.291 -17.676 40.333 1.00 86.56 221 ASP A N 1
ATOM 1802 C CA . ASP A 1 221 ? -38.592 -17.684 41.011 1.00 86.56 221 ASP A CA 1
ATOM 1803 C C . ASP A 1 221 ? -38.803 -16.545 42.033 1.00 86.56 221 ASP A C 1
ATOM 1805 O O . ASP A 1 221 ? -39.684 -16.630 42.890 1.00 86.56 221 ASP A O 1
ATOM 1809 N N . TRP A 1 222 ? -38.045 -15.444 41.931 1.00 88.44 222 TRP A N 1
ATOM 1810 C CA . TRP A 1 222 ? -38.303 -14.225 42.705 1.00 88.44 222 TRP A CA 1
ATOM 1811 C C . TRP A 1 222 ? -39.369 -13.360 42.039 1.00 88.44 222 TRP A C 1
ATOM 1813 O O . TRP A 1 222 ? -39.287 -13.064 40.848 1.00 88.44 222 TRP A O 1
ATOM 1823 N N . ASN A 1 223 ? -40.337 -12.879 42.816 1.00 89.94 223 ASN A N 1
ATOM 1824 C CA . ASN A 1 223 ? -41.336 -11.932 42.332 1.00 89.94 223 ASN A CA 1
ATOM 1825 C C . ASN A 1 223 ? -40.750 -10.512 42.251 1.00 89.94 223 ASN A C 1
ATOM 1827 O O . ASN A 1 223 ? -40.641 -9.832 43.271 1.00 89.94 223 ASN A O 1
ATOM 1831 N N . VAL A 1 224 ? -40.391 -10.052 41.053 1.00 89.06 224 VAL A N 1
ATOM 1832 C CA . VAL A 1 224 ? -39.881 -8.691 40.804 1.00 89.06 224 VAL A CA 1
ATOM 1833 C C . VAL A 1 224 ? -40.972 -7.839 40.158 1.00 89.06 224 VAL A C 1
ATOM 1835 O O . VAL A 1 224 ? -41.585 -8.258 39.179 1.00 89.06 224 VAL A O 1
ATOM 1838 N N . GLY A 1 225 ? -41.217 -6.643 40.699 1.00 84.00 225 GLY A N 1
ATOM 1839 C CA . GLY A 1 225 ? -42.197 -5.706 40.150 1.00 84.00 225 GLY A CA 1
ATOM 1840 C C . GLY A 1 225 ? -41.668 -4.964 38.920 1.00 84.00 225 GLY A C 1
ATOM 1841 O O . GLY A 1 225 ? -40.481 -4.663 38.818 1.00 84.00 225 GLY A O 1
ATOM 1842 N N . GLU A 1 226 ? -42.551 -4.633 37.982 1.00 83.12 226 GLU A N 1
ATOM 1843 C CA . GLU A 1 226 ? -42.191 -3.828 36.807 1.00 83.12 226 GLU A CA 1
ATOM 1844 C C . GLU A 1 226 ? -41.915 -2.363 37.194 1.00 83.12 226 GLU A C 1
ATOM 1846 O O . GLU A 1 226 ? -42.444 -1.870 38.189 1.00 83.12 226 GLU A O 1
ATOM 1851 N N . GLU A 1 227 ? -41.106 -1.651 36.402 1.00 78.94 227 GLU A N 1
ATOM 1852 C CA . GLU A 1 227 ? -40.857 -0.201 36.533 1.00 78.94 227 GLU A CA 1
ATOM 1853 C C . GLU A 1 227 ? -40.439 0.278 37.943 1.00 78.94 227 GLU A C 1
ATOM 1855 O O . GLU A 1 227 ? -40.892 1.322 38.406 1.00 78.94 227 GLU A O 1
ATOM 1860 N N . LEU A 1 228 ? -39.542 -0.454 38.621 1.00 80.06 228 LEU A N 1
ATOM 1861 C CA . LEU A 1 228 ? -39.071 -0.154 39.989 1.00 80.06 228 LEU A CA 1
ATOM 1862 C C . LEU A 1 228 ? -40.146 -0.293 41.082 1.00 80.06 228 LEU A C 1
ATOM 1864 O O . LEU A 1 228 ? -39.972 0.209 42.194 1.00 80.06 228 LEU A O 1
ATOM 1868 N N . ASN A 1 229 ? -41.252 -0.987 40.806 1.00 86.50 229 ASN A N 1
ATOM 1869 C CA . ASN A 1 229 ? -42.218 -1.315 41.846 1.00 86.50 229 ASN A CA 1
ATOM 1870 C C . ASN A 1 229 ? -41.674 -2.406 42.777 1.00 86.50 229 ASN A C 1
ATOM 1872 O O . ASN A 1 229 ? -41.105 -3.413 42.348 1.00 86.50 229 ASN A O 1
ATOM 1876 N N . ASN A 1 230 ? -41.899 -2.214 44.073 1.00 90.75 230 ASN A N 1
ATOM 1877 C CA . ASN A 1 230 ? -41.521 -3.181 45.095 1.00 90.75 230 ASN A CA 1
ATOM 1878 C C . ASN A 1 230 ? -42.575 -4.280 45.221 1.00 90.75 230 ASN A C 1
ATOM 1880 O O . ASN A 1 230 ? -43.772 -4.033 45.062 1.00 90.75 230 ASN A O 1
ATOM 1884 N N . THR A 1 231 ? -42.123 -5.478 45.564 1.00 91.94 231 THR A N 1
ATOM 1885 C CA . THR A 1 231 ? -42.972 -6.605 45.958 1.00 91.94 231 THR A CA 1
ATOM 1886 C C . THR A 1 231 ? -42.651 -7.004 47.398 1.00 91.94 231 THR A C 1
ATOM 1888 O O . THR A 1 231 ? -41.704 -6.490 47.998 1.00 91.94 231 THR A O 1
ATOM 1891 N N . ASP A 1 232 ? -43.404 -7.957 47.948 1.00 88.62 232 ASP A N 1
ATOM 1892 C CA . ASP A 1 232 ? -43.115 -8.516 49.276 1.00 88.62 232 ASP A CA 1
ATOM 1893 C C . ASP A 1 232 ? -41.762 -9.253 49.327 1.00 88.62 232 ASP A C 1
ATOM 1895 O O . ASP A 1 232 ? -41.165 -9.369 50.395 1.00 88.62 232 ASP A O 1
ATOM 1899 N N . GLN A 1 233 ? -41.269 -9.740 48.179 1.00 90.19 233 GLN A N 1
ATOM 1900 C CA . GLN A 1 233 ? -40.040 -10.532 48.075 1.00 90.19 233 GLN A CA 1
ATOM 1901 C C . GLN A 1 233 ? -38.825 -9.721 47.613 1.00 90.19 233 GLN A C 1
ATOM 1903 O O . GLN A 1 233 ? -37.700 -10.066 47.966 1.00 90.19 233 GLN A O 1
ATOM 1908 N N . VAL A 1 234 ? -39.021 -8.665 46.816 1.00 93.25 234 VAL A N 1
ATOM 1909 C CA . VAL A 1 234 ? -37.930 -7.881 46.221 1.00 93.25 234 VAL A CA 1
ATOM 1910 C C . VAL A 1 234 ? -38.227 -6.390 46.326 1.00 93.25 234 VAL A C 1
ATOM 1912 O O . VAL A 1 234 ? -39.237 -5.898 45.820 1.00 93.25 234 VAL A O 1
ATOM 1915 N N . THR A 1 235 ? -37.311 -5.652 46.950 1.00 95.25 235 THR A N 1
ATOM 1916 C CA . THR A 1 235 ? -37.288 -4.184 46.904 1.00 95.25 235 THR A CA 1
ATOM 1917 C C . THR A 1 235 ? -36.245 -3.721 45.901 1.00 95.25 235 THR A C 1
ATOM 1919 O O . THR A 1 235 ? -35.107 -4.181 45.961 1.00 95.25 235 THR A O 1
ATOM 1922 N N . GLN A 1 236 ? -36.628 -2.804 45.019 1.00 92.50 236 GLN A N 1
ATOM 1923 C CA . GLN A 1 236 ? -35.750 -2.139 44.060 1.00 92.50 236 GLN A CA 1
ATOM 1924 C C . GLN A 1 236 ? -35.356 -0.760 44.598 1.00 92.50 236 GLN A C 1
ATOM 1926 O O . GLN A 1 236 ? -36.190 -0.080 45.198 1.00 92.50 236 GLN A O 1
ATOM 1931 N N . GLU A 1 237 ? -34.100 -0.353 44.396 1.00 92.44 237 GLU A N 1
ATOM 1932 C CA . GLU A 1 237 ? -33.558 0.929 44.884 1.00 92.44 237 GLU A CA 1
ATOM 1933 C C . GLU A 1 237 ? -33.807 1.116 46.399 1.00 92.44 237 GLU A C 1
ATOM 1935 O O . GLU A 1 237 ? -34.337 2.133 46.857 1.00 92.44 237 GLU A O 1
ATOM 1940 N N . HIS A 1 238 ? -33.473 0.096 47.202 1.00 94.56 238 HIS A N 1
ATOM 1941 C CA . HIS A 1 238 ? -33.712 0.121 48.648 1.00 94.56 238 HIS A CA 1
ATOM 1942 C C . HIS A 1 238 ? -32.812 1.172 49.317 1.00 94.56 238 HIS A C 1
ATOM 1944 O O . HIS A 1 238 ? -31.588 1.109 49.164 1.00 94.56 238 HIS A O 1
ATOM 1950 N N . PRO A 1 239 ? -33.376 2.143 50.058 1.00 94.25 239 PRO A N 1
ATOM 1951 C CA . PRO A 1 239 ? -32.592 3.199 50.675 1.00 94.25 239 PRO A CA 1
ATOM 1952 C C . PRO A 1 239 ? -31.755 2.657 51.834 1.00 94.25 239 PRO A C 1
ATOM 1954 O O . PRO A 1 239 ? -32.277 2.134 52.817 1.00 94.25 239 PRO A O 1
ATOM 1957 N N . VAL A 1 240 ? -30.452 2.899 51.766 1.00 94.25 240 VAL A N 1
ATOM 1958 C CA . VAL A 1 240 ? -29.480 2.550 52.804 1.00 94.25 240 VAL A CA 1
ATOM 1959 C C . VAL A 1 240 ? -28.807 3.811 53.355 1.00 94.25 240 VAL A C 1
ATOM 1961 O O . VAL A 1 240 ? -28.715 4.841 52.679 1.00 94.25 240 VAL A O 1
ATOM 1964 N N . LYS A 1 241 ? -28.319 3.752 54.597 1.00 93.06 241 LYS A N 1
ATOM 1965 C CA . LYS A 1 241 ? -27.610 4.864 55.259 1.00 93.06 241 LYS A CA 1
ATOM 1966 C C . LYS A 1 241 ? -26.158 4.488 55.561 1.00 93.06 241 LYS A C 1
ATOM 1968 O O . LYS A 1 241 ? -25.729 3.372 55.290 1.00 93.06 241 LYS A O 1
ATOM 1973 N N . GLU A 1 242 ? -25.402 5.432 56.118 1.00 91.94 242 GLU A N 1
ATOM 1974 C CA . GLU A 1 242 ? -23.993 5.266 56.519 1.00 91.94 242 GLU A CA 1
ATOM 1975 C C . GLU A 1 242 ? -23.046 4.947 55.347 1.00 91.94 242 GLU A C 1
ATOM 1977 O O . GLU A 1 242 ? -22.007 4.310 55.510 1.00 91.94 242 GLU A O 1
ATOM 1982 N N . GLN A 1 243 ? -23.394 5.419 54.151 1.00 91.50 243 GLN A N 1
ATOM 1983 C CA . GLN A 1 243 ? -22.614 5.203 52.936 1.00 91.50 243 GLN A CA 1
ATOM 1984 C C . GLN A 1 243 ? -21.491 6.241 52.787 1.00 91.50 243 GLN A C 1
ATOM 1986 O O . GLN A 1 243 ? -21.607 7.350 53.311 1.00 91.50 243 GLN A O 1
ATOM 1991 N N . PRO A 1 244 ? -20.401 5.934 52.054 1.00 87.56 244 PRO A N 1
ATOM 1992 C CA . PRO A 1 244 ? -19.277 6.846 51.826 1.00 87.56 244 PRO A CA 1
ATOM 1993 C C . PRO A 1 244 ? -19.624 7.940 50.796 1.00 87.56 244 PRO A C 1
ATOM 1995 O O . PRO A 1 244 ? -18.895 8.180 49.835 1.00 87.56 244 PRO A O 1
ATOM 1998 N N . THR A 1 245 ? -20.766 8.598 50.981 1.00 86.75 245 THR A N 1
ATOM 1999 C CA . THR A 1 245 ? -21.289 9.696 50.165 1.00 86.75 245 THR A CA 1
ATOM 2000 C C . THR A 1 245 ? -21.353 10.970 51.010 1.00 86.75 245 THR A C 1
ATOM 2002 O O . THR A 1 245 ? -21.317 10.921 52.237 1.00 86.75 245 THR A O 1
ATOM 2005 N N . ALA A 1 246 ? -21.452 12.142 50.374 1.00 85.44 246 ALA A N 1
ATOM 2006 C CA . ALA A 1 246 ? -21.491 13.421 51.094 1.00 85.44 246 ALA A CA 1
ATOM 2007 C C . ALA A 1 246 ? -22.676 13.543 52.074 1.00 85.44 246 ALA A C 1
ATOM 2009 O O . ALA A 1 246 ? -22.584 14.271 53.059 1.00 85.44 246 ALA A O 1
ATOM 2010 N N . THR A 1 247 ? -23.781 12.845 51.802 1.00 91.12 247 THR A N 1
ATOM 2011 C CA . THR A 1 247 ? -24.990 12.833 52.637 1.00 91.12 247 THR A CA 1
ATOM 2012 C C . THR A 1 247 ? -25.036 11.659 53.613 1.00 91.12 247 THR A C 1
ATOM 2014 O O . THR A 1 247 ? -25.804 11.707 54.568 1.00 91.12 247 THR A O 1
ATOM 2017 N N . GLY A 1 248 ? -24.238 10.610 53.383 1.00 90.31 248 GLY A N 1
ATOM 2018 C CA . GLY A 1 248 ? -24.359 9.327 54.076 1.00 90.31 248 GLY A CA 1
ATOM 2019 C C . GLY A 1 248 ? -25.456 8.417 53.514 1.00 90.31 248 GLY A C 1
ATOM 2020 O O . GLY A 1 248 ? -25.614 7.298 53.994 1.00 90.31 248 GLY A O 1
ATOM 2021 N N . ASP A 1 249 ? -26.197 8.865 52.501 1.00 92.19 249 ASP A N 1
ATOM 2022 C CA . ASP A 1 249 ? -27.285 8.106 51.884 1.00 92.19 249 ASP A CA 1
ATOM 2023 C C . ASP A 1 249 ? -26.782 7.298 50.681 1.00 92.19 249 ASP A C 1
ATOM 2025 O O . ASP A 1 249 ? -25.882 7.737 49.955 1.00 92.19 249 ASP A O 1
ATOM 2029 N N . GLY A 1 250 ? -27.395 6.140 50.442 1.00 91.94 250 GLY A N 1
ATOM 2030 C CA . GLY A 1 250 ? -27.237 5.351 49.223 1.00 91.94 250 GLY A CA 1
ATOM 2031 C C . GLY A 1 250 ? -28.486 4.529 48.917 1.00 91.94 250 GLY A C 1
ATOM 2032 O O . GLY A 1 250 ? -29.456 4.565 49.672 1.00 91.94 250 GLY A O 1
ATOM 2033 N N . TYR A 1 251 ? -28.444 3.791 47.811 1.00 93.75 251 TYR A N 1
ATOM 2034 C CA . TYR A 1 251 ? -29.540 2.946 47.347 1.00 93.75 251 TYR A CA 1
ATOM 2035 C C . TYR A 1 251 ? -28.952 1.631 46.847 1.00 93.75 251 TYR A C 1
ATOM 2037 O O . TYR A 1 251 ? -28.070 1.652 45.993 1.00 93.75 251 TYR A O 1
ATOM 2045 N N . ALA A 1 252 ? -29.389 0.515 47.421 1.00 93.44 252 ALA A N 1
ATOM 2046 C CA . ALA A 1 252 ? -29.048 -0.808 46.917 1.00 93.44 252 ALA A CA 1
ATOM 2047 C C . ALA A 1 252 ? -29.978 -1.149 45.750 1.00 93.44 252 ALA A C 1
ATOM 2049 O O . ALA A 1 252 ? -31.194 -1.022 45.904 1.00 93.44 252 ALA A O 1
ATOM 2050 N N . ASP A 1 253 ? -29.434 -1.596 44.613 1.00 92.88 253 ASP A N 1
ATOM 2051 C CA . ASP A 1 253 ? -30.246 -1.831 43.410 1.00 92.88 253 ASP A CA 1
ATOM 2052 C C . ASP A 1 253 ? -31.371 -2.841 43.680 1.00 92.88 253 ASP A C 1
ATOM 2054 O O . ASP A 1 253 ? -32.520 -2.580 43.325 1.00 92.88 253 ASP A O 1
ATOM 2058 N N . TYR A 1 254 ? -31.066 -3.951 44.366 1.00 94.56 254 TYR A N 1
ATOM 2059 C CA . TYR A 1 254 ? -32.080 -4.907 44.821 1.00 94.56 254 TYR A CA 1
ATOM 2060 C C . TYR A 1 254 ? -31.783 -5.441 46.221 1.00 94.56 254 TYR A C 1
ATOM 2062 O O . TYR A 1 254 ? -30.638 -5.753 46.557 1.00 94.56 254 TYR A O 1
ATOM 2070 N N . VAL A 1 255 ? -32.837 -5.640 47.012 1.00 95.38 255 VAL A N 1
ATOM 2071 C CA . VAL A 1 255 ? -32.796 -6.405 48.264 1.00 95.38 255 VAL A CA 1
ATOM 2072 C C . VAL A 1 255 ? -33.864 -7.487 48.215 1.00 95.38 255 VAL A C 1
ATOM 2074 O O . VAL A 1 255 ? -35.021 -7.213 47.895 1.00 95.38 255 VAL A O 1
ATOM 2077 N N . LEU A 1 256 ? -33.448 -8.717 48.501 1.00 94.31 256 LEU A N 1
ATOM 2078 C CA . LEU A 1 256 ? -34.273 -9.917 48.465 1.00 94.31 256 LEU A CA 1
ATOM 2079 C C . LEU A 1 256 ? -34.632 -10.300 49.900 1.00 94.31 256 LEU A C 1
ATOM 2081 O O . LEU A 1 256 ? -33.743 -10.397 50.752 1.00 94.31 256 LEU A O 1
ATOM 2085 N N . TRP A 1 257 ? -35.912 -10.537 50.160 1.00 91.38 257 TRP A N 1
ATOM 2086 C CA . TRP A 1 257 ? -36.462 -10.731 51.500 1.00 91.38 257 TRP A CA 1
ATOM 2087 C C . TRP A 1 257 ? -36.998 -12.145 51.695 1.00 91.38 257 TRP A C 1
ATOM 2089 O O . TRP A 1 257 ? -37.511 -12.761 50.762 1.00 91.38 257 TRP A O 1
ATOM 2099 N N . ASP A 1 258 ? -36.902 -12.662 52.917 1.00 88.00 258 ASP A N 1
ATOM 2100 C CA . ASP A 1 258 ? -37.672 -13.840 53.317 1.00 88.00 258 ASP A CA 1
ATOM 2101 C C . ASP A 1 258 ? -39.102 -13.474 53.757 1.00 88.00 258 ASP A C 1
ATOM 2103 O O . ASP A 1 258 ? -39.487 -12.305 53.830 1.00 88.00 258 ASP A O 1
ATOM 2107 N N . GLU A 1 259 ? -39.898 -14.491 54.094 1.00 87.38 259 GLU A N 1
ATOM 2108 C CA . GLU A 1 259 ? -41.279 -14.333 54.577 1.00 87.38 259 GLU A CA 1
ATOM 2109 C C . GLU A 1 259 ? -41.384 -13.548 55.901 1.00 87.38 259 GLU A C 1
ATOM 2111 O O . GLU A 1 259 ? -42.457 -13.056 56.245 1.00 87.38 259 GLU A O 1
ATOM 2116 N N . ALA A 1 260 ? -40.287 -13.424 56.655 1.00 85.75 260 ALA A N 1
ATOM 2117 C CA . ALA A 1 260 ? -40.211 -12.664 57.900 1.00 85.75 260 ALA A CA 1
ATOM 2118 C C . ALA A 1 260 ? -39.667 -11.236 57.692 1.00 85.75 260 ALA A C 1
ATOM 2120 O O . ALA A 1 260 ? -39.374 -10.546 58.675 1.00 85.75 260 ALA A O 1
ATOM 2121 N N . HIS A 1 261 ? -39.527 -10.793 56.436 1.00 88.56 261 HIS A N 1
ATOM 2122 C CA . HIS A 1 261 ? -38.899 -9.532 56.040 1.00 88.56 261 HIS A CA 1
ATOM 2123 C C . HIS A 1 261 ? -37.478 -9.355 56.596 1.00 88.56 261 HIS A C 1
ATOM 2125 O O . HIS A 1 261 ? -37.061 -8.253 56.966 1.00 88.56 261 HIS A O 1
ATOM 2131 N N . LYS A 1 262 ? -36.703 -10.441 56.647 1.00 90.75 262 LYS A N 1
ATOM 2132 C CA . LYS A 1 262 ? -35.253 -10.386 56.838 1.00 90.75 262 LYS A CA 1
ATOM 2133 C C . LYS A 1 262 ? -34.541 -10.398 55.486 1.00 90.75 262 LYS A C 1
ATOM 2135 O O . LYS A 1 262 ? -34.978 -11.096 54.569 1.00 90.75 262 LYS A O 1
ATOM 2140 N N . PRO A 1 263 ? -33.442 -9.641 55.342 1.00 92.75 263 PRO A N 1
ATOM 2141 C CA . PRO A 1 263 ? -32.712 -9.584 54.088 1.00 92.75 263 PRO A CA 1
ATOM 2142 C C . PRO A 1 263 ? -31.957 -10.906 53.878 1.00 92.75 263 PRO A C 1
ATOM 2144 O O . PRO A 1 263 ? -31.114 -11.303 54.687 1.00 92.75 263 PRO A O 1
ATOM 2147 N N . LEU A 1 264 ? -32.272 -11.604 52.789 1.00 92.31 264 LEU A N 1
ATOM 2148 C CA . LEU A 1 264 ? -31.578 -12.814 52.347 1.00 92.31 264 LEU A CA 1
ATOM 2149 C C . LEU A 1 264 ? -30.382 -12.474 51.466 1.00 92.31 264 LEU A C 1
ATOM 2151 O O . LEU A 1 264 ? -29.323 -13.087 51.599 1.00 92.31 264 LEU A O 1
ATOM 2155 N N . ALA A 1 265 ? -30.543 -11.495 50.578 1.00 93.12 265 ALA A N 1
ATOM 2156 C CA . ALA A 1 265 ? -29.491 -11.075 49.670 1.00 93.12 265 ALA A CA 1
ATOM 2157 C C . ALA A 1 265 ? -29.604 -9.594 49.300 1.00 93.12 265 ALA A C 1
ATOM 2159 O O . ALA A 1 265 ? -30.693 -9.023 49.295 1.00 93.12 265 ALA A O 1
ATOM 2160 N N . VAL A 1 266 ? -28.468 -8.995 48.954 1.00 95.00 266 VAL A N 1
ATOM 2161 C CA . VAL A 1 266 ? -28.378 -7.661 48.352 1.00 95.00 266 VAL A CA 1
ATOM 2162 C C . VAL A 1 266 ? -27.679 -7.770 47.003 1.00 95.00 266 VAL A C 1
ATOM 2164 O O . VAL A 1 266 ? -26.715 -8.524 46.874 1.00 95.00 266 VAL A O 1
ATOM 2167 N N . VAL A 1 267 ? -28.157 -7.039 45.998 1.00 93.88 267 VAL A N 1
ATOM 2168 C CA . VAL A 1 267 ? -27.590 -7.034 44.644 1.00 93.88 267 VAL A CA 1
ATOM 2169 C C . VAL A 1 267 ? -27.162 -5.621 44.279 1.00 93.88 267 VAL A C 1
ATOM 2171 O O . VAL A 1 267 ? -27.968 -4.700 44.355 1.00 93.88 267 VAL A O 1
ATOM 2174 N N . GLU A 1 268 ? -25.909 -5.483 43.848 1.00 92.94 268 GLU A N 1
ATOM 2175 C CA . GLU A 1 268 ? -25.344 -4.240 43.315 1.00 92.94 268 GLU A CA 1
ATOM 2176 C C . GLU A 1 268 ? -25.035 -4.363 41.818 1.00 92.94 268 GLU A C 1
ATOM 2178 O O . GLU A 1 268 ? -24.252 -5.214 41.382 1.00 92.94 268 GLU A O 1
ATOM 2183 N N . ALA A 1 269 ? -25.597 -3.474 41.012 1.00 88.94 269 ALA A N 1
ATOM 2184 C CA . ALA A 1 269 ? -25.445 -3.421 39.573 1.00 88.94 269 ALA A CA 1
ATOM 2185 C C . ALA A 1 269 ? -24.458 -2.317 39.162 1.00 88.94 269 ALA A C 1
ATOM 2187 O O . ALA A 1 269 ? -24.652 -1.124 39.395 1.00 88.94 269 ALA A O 1
ATOM 2188 N N . LYS A 1 270 ? -23.398 -2.680 38.435 1.00 84.31 270 LYS A N 1
ATOM 2189 C CA . LYS A 1 270 ? -22.438 -1.715 37.866 1.00 84.31 270 LYS A CA 1
ATOM 2190 C C . LYS A 1 270 ? -22.400 -1.780 36.347 1.00 84.31 270 LYS A C 1
ATOM 2192 O O . LYS A 1 270 ? -22.753 -2.786 35.746 1.00 84.31 270 LYS A O 1
ATOM 2197 N N . LYS A 1 271 ? -21.985 -0.674 35.718 1.00 76.25 271 LYS A N 1
ATOM 2198 C CA . LYS A 1 271 ? -21.793 -0.598 34.260 1.00 76.25 271 LYS A CA 1
ATOM 2199 C C . LYS A 1 271 ? -20.854 -1.702 33.795 1.00 76.25 271 LYS A C 1
ATOM 2201 O O . LYS A 1 271 ? -19.858 -1.971 34.464 1.00 76.25 271 LYS A O 1
ATOM 2206 N N . THR A 1 272 ? -21.106 -2.265 32.615 1.00 59.62 272 THR A N 1
ATOM 2207 C CA . THR A 1 272 ? -20.246 -3.314 32.033 1.00 59.62 272 THR A CA 1
ATOM 2208 C C . THR A 1 272 ? -18.788 -2.872 31.847 1.00 59.62 272 THR A C 1
ATOM 2210 O O . THR A 1 272 ? -17.885 -3.700 31.868 1.00 59.62 272 THR A O 1
ATOM 2213 N N . SER A 1 273 ? -18.539 -1.565 31.726 1.00 53.03 273 SER A N 1
ATOM 2214 C CA . SER A 1 273 ? -17.202 -0.966 31.620 1.00 53.03 273 SER A CA 1
ATOM 2215 C C . SER A 1 273 ? -16.482 -0.728 32.959 1.00 53.03 273 SER A C 1
ATOM 2217 O O . SER A 1 273 ? -15.346 -0.254 32.951 1.00 53.03 273 SER A O 1
ATOM 2219 N N . PHE A 1 274 ? -17.112 -1.015 34.104 1.00 61.62 274 PHE A N 1
ATOM 2220 C CA . PHE A 1 274 ? -16.562 -0.745 35.437 1.00 61.62 274 PHE A CA 1
ATOM 2221 C C . PHE A 1 274 ? -15.915 -1.980 36.085 1.00 61.62 274 PHE A C 1
ATOM 2223 O O . PHE A 1 274 ? -16.285 -3.120 35.817 1.00 61.62 274 PHE A O 1
ATOM 2230 N N . ASN A 1 275 ? -14.936 -1.748 36.968 1.00 64.19 275 ASN A N 1
ATOM 2231 C CA . ASN A 1 275 ? -14.199 -2.805 37.663 1.00 64.19 275 ASN A CA 1
ATOM 2232 C C . ASN A 1 275 ? -15.084 -3.502 38.715 1.00 64.19 275 ASN A C 1
ATOM 2234 O O . ASN A 1 275 ? -15.583 -2.854 39.639 1.00 64.19 275 ASN A O 1
ATOM 2238 N N . ALA A 1 276 ? -15.209 -4.826 38.602 1.00 66.62 276 ALA A N 1
ATOM 2239 C CA . ALA A 1 276 ? -15.963 -5.688 39.511 1.00 66.62 276 ALA A CA 1
ATOM 2240 C C . ALA A 1 276 ? -15.579 -5.497 40.997 1.00 66.62 276 ALA A C 1
ATOM 2242 O O . ALA A 1 276 ? -16.442 -5.562 41.871 1.00 66.62 276 ALA A O 1
ATOM 2243 N N . GLU A 1 277 ? -14.317 -5.162 41.291 1.00 68.50 277 GLU A N 1
ATOM 2244 C CA . GLU A 1 277 ? -13.831 -4.954 42.663 1.00 68.50 277 GLU A CA 1
ATOM 2245 C C . GLU A 1 277 ? -14.455 -3.720 43.345 1.00 68.50 277 GLU A C 1
ATOM 2247 O O . GLU A 1 277 ? -14.637 -3.701 44.560 1.00 68.50 277 GLU A O 1
ATOM 2252 N N . GLN A 1 278 ? -14.843 -2.690 42.583 1.00 69.56 278 GLN A N 1
ATOM 2253 C CA . GLN A 1 278 ? -15.519 -1.516 43.153 1.00 69.56 278 GLN A CA 1
ATOM 2254 C C . GLN A 1 278 ? -16.982 -1.812 43.502 1.00 69.56 278 GLN A C 1
ATOM 2256 O O . GLN A 1 278 ? -17.459 -1.370 44.547 1.00 69.56 278 GLN A O 1
ATOM 2261 N N . GLY A 1 279 ? -17.677 -2.588 42.661 1.00 74.69 279 GLY A N 1
ATOM 2262 C CA . GLY A 1 279 ? -19.034 -3.067 42.958 1.00 74.69 279 GLY A CA 1
ATOM 2263 C C . GLY A 1 279 ? -19.057 -3.951 44.203 1.00 74.69 279 GLY A C 1
ATOM 2264 O O . GLY A 1 279 ? -19.918 -3.796 45.061 1.00 74.69 279 GLY A O 1
ATOM 2265 N N . ARG A 1 280 ? -18.030 -4.790 44.362 1.00 83.62 280 ARG A N 1
ATOM 2266 C CA . ARG A 1 280 ? -17.840 -5.646 45.532 1.00 83.62 280 ARG A CA 1
ATOM 2267 C C . ARG A 1 280 ? -17.765 -4.865 46.852 1.00 83.62 280 ARG A C 1
ATOM 2269 O O . ARG A 1 280 ? -18.414 -5.248 47.824 1.00 83.62 280 ARG A O 1
ATOM 2276 N N . ILE A 1 281 ? -16.979 -3.785 46.905 1.00 87.19 281 ILE A N 1
ATOM 2277 C CA . ILE A 1 281 ? -16.857 -2.954 48.118 1.00 87.19 281 ILE A CA 1
ATOM 2278 C C . ILE A 1 281 ? -18.198 -2.290 48.446 1.00 87.19 281 ILE A C 1
ATOM 2280 O O . ILE A 1 281 ? -18.617 -2.311 49.600 1.00 87.19 281 ILE A O 1
ATOM 2284 N N . GLN A 1 282 ? -18.881 -1.739 47.440 1.00 88.38 282 GLN A N 1
ATOM 2285 C CA . GLN A 1 282 ? -20.162 -1.060 47.635 1.00 88.38 282 GLN A CA 1
ATOM 2286 C C . GLN A 1 282 ? -21.250 -2.018 48.141 1.00 88.38 282 GLN A C 1
ATOM 2288 O O . GLN A 1 282 ? -21.916 -1.724 49.131 1.00 88.38 282 GLN A O 1
ATOM 2293 N N . ALA A 1 283 ? -21.367 -3.195 47.526 1.00 89.88 283 ALA A N 1
ATOM 2294 C CA . ALA A 1 283 ? -22.347 -4.209 47.902 1.00 89.88 283 ALA A CA 1
ATOM 2295 C C . ALA A 1 283 ? -22.139 -4.714 49.343 1.00 89.88 283 ALA A C 1
ATOM 2297 O O . ALA A 1 283 ? -23.100 -4.921 50.084 1.00 89.88 283 ALA A O 1
ATOM 2298 N N . ARG A 1 284 ? -20.878 -4.827 49.786 1.00 92.31 284 ARG A N 1
ATOM 2299 C CA . ARG A 1 284 ? -20.556 -5.130 51.186 1.00 92.31 284 ARG A CA 1
ATOM 2300 C C . ARG A 1 284 ? -21.024 -4.032 52.141 1.00 92.31 284 ARG A C 1
ATOM 2302 O O . ARG A 1 284 ? -21.584 -4.354 53.181 1.00 92.31 284 ARG A O 1
ATOM 2309 N N . LEU A 1 285 ? -20.819 -2.757 51.809 1.00 92.81 285 LEU A N 1
ATOM 2310 C CA . LEU A 1 285 ? -21.272 -1.644 52.656 1.00 92.81 285 LEU A CA 1
ATOM 2311 C C . LEU A 1 285 ? -22.801 -1.621 52.803 1.00 92.81 285 LEU A C 1
ATOM 2313 O O . LEU A 1 285 ? -23.311 -1.283 53.870 1.00 92.81 285 LEU A O 1
ATOM 2317 N N . TYR A 1 286 ? -23.531 -2.016 51.758 1.00 93.94 286 TYR A N 1
ATOM 2318 C CA . TYR A 1 286 ? -24.986 -2.176 51.817 1.00 93.94 286 TYR A CA 1
ATOM 2319 C C . TYR A 1 286 ? -25.391 -3.334 52.719 1.00 93.94 286 TYR A C 1
ATOM 2321 O O . TYR A 1 286 ? -26.238 -3.162 53.593 1.00 93.94 286 TYR A O 1
ATOM 2329 N N . ALA A 1 287 ? -24.735 -4.483 52.575 1.00 93.81 287 ALA A N 1
ATOM 2330 C CA . ALA A 1 287 ? -24.963 -5.612 53.460 1.00 93.81 287 ALA A CA 1
ATOM 2331 C C . ALA A 1 287 ? -24.638 -5.272 54.928 1.00 93.81 287 ALA A C 1
ATOM 2333 O O . ALA A 1 287 ? -25.343 -5.738 55.822 1.00 93.81 287 ALA A O 1
ATOM 2334 N N . ASP A 1 288 ? -23.588 -4.479 55.197 1.00 93.81 288 ASP A N 1
ATOM 2335 C CA . ASP A 1 288 ? -23.166 -4.111 56.561 1.00 93.81 288 ASP A CA 1
ATOM 2336 C C . ASP A 1 288 ? -24.255 -3.266 57.242 1.00 93.81 288 ASP A C 1
ATOM 2338 O O . ASP A 1 288 ? -24.583 -3.473 58.412 1.00 93.81 288 ASP A O 1
ATOM 2342 N N . TRP A 1 289 ? -24.867 -2.348 56.488 1.00 95.25 289 TRP A N 1
ATOM 2343 C CA . TRP A 1 289 ? -25.993 -1.558 56.972 1.00 95.25 289 TRP A CA 1
ATOM 2344 C C . TRP A 1 289 ? -27.271 -2.400 57.138 1.00 95.25 289 TRP A C 1
ATOM 2346 O O . TRP A 1 289 ? -27.929 -2.304 58.174 1.00 95.25 289 TRP A O 1
ATOM 2356 N N . LEU A 1 290 ? -27.597 -3.273 56.176 1.00 94.19 290 LEU A N 1
ATOM 2357 C CA . LEU A 1 290 ? -28.765 -4.165 56.255 1.00 94.19 290 LEU A CA 1
ATOM 2358 C C . LEU A 1 290 ? -28.679 -5.129 57.448 1.00 94.19 290 LEU A C 1
ATOM 2360 O O . LEU A 1 290 ? -29.677 -5.355 58.129 1.00 94.19 290 LEU A O 1
ATOM 2364 N N . GLU A 1 291 ? -27.491 -5.660 57.743 1.00 94.00 291 GLU A N 1
ATOM 2365 C CA . GLU A 1 291 ? -27.262 -6.495 58.925 1.00 94.00 291 GLU A CA 1
ATOM 2366 C C . GLU A 1 291 ? -27.523 -5.721 60.217 1.00 94.00 291 GLU A C 1
ATOM 2368 O O . GLU A 1 291 ? -28.172 -6.236 61.127 1.00 94.00 291 GLU A O 1
ATOM 2373 N N . LYS A 1 292 ? -27.053 -4.474 60.293 1.00 93.62 292 LYS A N 1
ATOM 2374 C CA . LYS A 1 292 ? -27.260 -3.612 61.457 1.00 93.62 292 LYS A CA 1
ATOM 2375 C C . LYS A 1 292 ? -28.738 -3.280 61.675 1.00 93.62 292 LYS A C 1
ATOM 2377 O O . LYS A 1 292 ? -29.190 -3.295 62.817 1.00 93.62 292 LYS A O 1
ATOM 2382 N N . GLU A 1 293 ? -29.468 -2.988 60.601 1.00 94.81 293 GLU A N 1
ATOM 2383 C CA . GLU A 1 293 ? -30.874 -2.575 60.656 1.00 94.81 293 GLU A CA 1
ATOM 2384 C C . GLU A 1 293 ? -31.816 -3.760 60.916 1.00 94.81 293 GLU A C 1
ATOM 2386 O O . GLU A 1 293 ? -32.683 -3.707 61.788 1.00 94.81 293 GLU A O 1
ATOM 2391 N N . TYR A 1 294 ? -31.627 -4.866 60.193 1.00 92.19 294 TYR A N 1
ATOM 2392 C CA . TYR A 1 294 ? -32.545 -6.005 60.218 1.00 92.19 294 TYR A CA 1
ATOM 2393 C C . TYR A 1 294 ? -32.034 -7.181 61.059 1.00 92.19 294 TYR A C 1
ATOM 2395 O O . TYR A 1 294 ? -32.775 -8.140 61.282 1.00 92.19 294 TYR A O 1
ATOM 2403 N N . GLY A 1 295 ? -30.802 -7.135 61.566 1.00 89.50 295 GLY A N 1
ATOM 2404 C CA . GLY A 1 295 ? -30.226 -8.171 62.429 1.00 89.50 295 GLY A CA 1
ATOM 2405 C C . GLY A 1 295 ? -29.894 -9.486 61.716 1.00 89.50 295 GLY A C 1
ATOM 2406 O O . GLY A 1 295 ? -29.755 -10.509 62.384 1.00 89.50 295 GLY A O 1
ATOM 2407 N N . GLN A 1 296 ? -29.812 -9.484 60.383 1.00 88.81 296 GLN A N 1
ATOM 2408 C CA . GLN A 1 296 ? -29.442 -10.639 59.563 1.00 88.81 296 GLN A CA 1
ATOM 2409 C C . GLN A 1 296 ? -28.505 -10.196 58.444 1.00 88.81 296 GLN A C 1
ATOM 2411 O O . GLN A 1 296 ? -28.793 -9.222 57.754 1.00 88.81 296 GLN A O 1
ATOM 2416 N N . ARG A 1 297 ? -27.398 -10.919 58.260 1.00 91.62 297 ARG A N 1
ATOM 2417 C CA . ARG A 1 297 ? -26.414 -10.648 57.212 1.00 91.62 297 ARG A CA 1
ATOM 2418 C C . ARG A 1 297 ? -26.892 -11.225 55.872 1.00 91.62 297 ARG A C 1
ATOM 2420 O O . ARG A 1 297 ? -26.947 -12.450 55.758 1.00 91.62 297 ARG A O 1
ATOM 2427 N N . PRO A 1 298 ? -27.217 -10.389 54.868 1.00 92.69 298 PRO A N 1
ATOM 2428 C CA . PRO A 1 298 ? -27.569 -10.892 53.546 1.00 92.69 298 PRO A CA 1
ATOM 2429 C C . PRO A 1 298 ? -26.341 -11.393 52.780 1.00 92.69 298 PRO A C 1
ATOM 2431 O O . PRO A 1 298 ? -25.236 -10.873 52.946 1.00 92.69 298 PRO A O 1
ATOM 2434 N N . VAL A 1 299 ? -26.557 -12.351 51.876 1.00 91.81 299 VAL A N 1
ATOM 2435 C CA . VAL A 1 299 ? -25.570 -12.742 50.861 1.00 91.81 299 VAL A CA 1
ATOM 2436 C C . VAL A 1 299 ? -25.365 -11.583 49.887 1.00 91.81 299 VAL A C 1
ATOM 2438 O O . VAL A 1 299 ? -26.322 -10.942 49.450 1.00 91.81 299 VAL A O 1
ATOM 2441 N N . ILE A 1 300 ? -24.115 -11.309 49.527 1.00 92.19 300 ILE A N 1
ATOM 2442 C CA . ILE A 1 300 ? -23.778 -10.185 48.661 1.00 92.19 300 ILE A CA 1
ATOM 2443 C C . ILE A 1 300 ? -23.689 -10.677 47.222 1.00 92.19 300 ILE A C 1
ATOM 2445 O O . ILE A 1 300 ? -22.901 -11.567 46.903 1.00 92.19 300 ILE A O 1
ATOM 2449 N N . PHE A 1 301 ? -24.434 -10.038 46.333 1.00 91.00 301 PHE A N 1
ATOM 2450 C CA . PHE A 1 301 ? -24.278 -10.178 44.897 1.00 91.00 301 PHE A CA 1
ATOM 2451 C C . PHE A 1 301 ? -23.851 -8.855 44.287 1.00 91.00 301 PHE A C 1
ATOM 2453 O O . PHE A 1 301 ? -24.281 -7.776 44.693 1.00 91.00 301 PHE A O 1
ATOM 2460 N N . TYR A 1 302 ? -23.022 -8.943 43.261 1.00 90.12 302 TYR A N 1
ATOM 2461 C CA . TYR A 1 302 ? -22.753 -7.819 42.383 1.00 90.12 302 TYR A CA 1
ATOM 2462 C C . TYR A 1 302 ? -22.709 -8.312 40.942 1.00 90.12 302 TYR A C 1
ATOM 2464 O O . TYR A 1 302 ? -22.381 -9.470 40.677 1.00 90.12 302 TYR A O 1
ATOM 2472 N N . THR A 1 303 ? -23.110 -7.466 39.998 1.00 84.06 303 THR A N 1
ATOM 2473 C CA . THR A 1 303 ? -23.307 -7.873 38.603 1.00 84.06 303 THR A CA 1
ATOM 2474 C C . THR A 1 303 ? -23.114 -6.709 37.640 1.00 84.06 303 THR A C 1
ATOM 2476 O O . THR A 1 303 ? -23.310 -5.543 37.980 1.00 84.06 303 THR A O 1
ATOM 2479 N N . ASN A 1 304 ? -22.736 -7.034 36.406 1.00 78.62 304 ASN A N 1
ATOM 2480 C CA . ASN A 1 304 ? -22.736 -6.104 35.279 1.00 78.62 304 ASN A CA 1
ATOM 2481 C C . ASN A 1 304 ? -23.907 -6.344 34.303 1.00 78.62 304 ASN A C 1
ATOM 2483 O O . ASN A 1 304 ? -23.886 -5.834 33.182 1.00 78.62 304 ASN A O 1
ATOM 2487 N N . GLY A 1 305 ? -24.889 -7.163 34.701 1.00 74.69 305 GLY A N 1
ATOM 2488 C CA . GLY A 1 305 ? -25.996 -7.641 33.870 1.00 74.69 305 GLY A CA 1
ATOM 2489 C C . GLY A 1 305 ? -25.673 -8.873 33.016 1.00 74.69 305 GLY A C 1
ATOM 2490 O O . GLY A 1 305 ? -26.595 -9.566 32.590 1.00 74.69 305 GLY A O 1
ATOM 2491 N N . TYR A 1 306 ? -24.403 -9.205 32.784 1.00 68.94 306 TYR A N 1
ATOM 2492 C CA . TYR A 1 306 ? -23.982 -10.400 32.041 1.00 68.94 306 TYR A CA 1
ATOM 2493 C C . TYR A 1 306 ? -23.464 -11.486 32.984 1.00 68.94 306 TYR A C 1
ATOM 2495 O O . TYR A 1 306 ? -23.977 -12.608 32.977 1.00 68.94 306 TYR A O 1
ATOM 2503 N N . ASP A 1 307 ? -22.523 -11.111 33.840 1.00 76.19 307 ASP A N 1
ATOM 2504 C CA . ASP A 1 307 ? -21.916 -11.953 34.860 1.00 76.19 307 ASP A CA 1
ATOM 2505 C C . ASP A 1 307 ? -22.503 -11.628 36.235 1.00 76.19 307 ASP A C 1
ATOM 2507 O O . ASP A 1 307 ? -22.842 -10.478 36.531 1.00 76.19 307 ASP A O 1
ATOM 2511 N N . ILE A 1 308 ? -22.610 -12.644 37.089 1.00 81.56 308 ILE A N 1
ATOM 2512 C CA . ILE A 1 308 ? -23.024 -12.503 38.486 1.00 81.56 308 ILE A CA 1
ATOM 2513 C C . ILE A 1 308 ? -21.891 -13.019 39.360 1.00 81.56 308 ILE A C 1
ATOM 2515 O O . ILE A 1 308 ? -21.433 -14.151 39.196 1.00 81.56 308 ILE A O 1
ATOM 2519 N N . TRP A 1 309 ? -21.473 -12.199 40.314 1.00 85.31 309 TRP A N 1
ATOM 2520 C CA . TRP A 1 309 ? -20.531 -12.582 41.350 1.00 85.31 309 TRP A CA 1
ATOM 2521 C C . TRP A 1 309 ? -21.254 -12.672 42.688 1.00 85.31 309 TRP A C 1
ATOM 2523 O O . TRP A 1 309 ? -22.096 -11.833 43.006 1.00 85.31 309 TRP A O 1
ATOM 2533 N N . LEU A 1 310 ? -20.904 -13.693 43.465 1.00 87.06 310 LEU A N 1
ATOM 2534 C CA . LEU A 1 310 ? -21.408 -13.929 44.811 1.00 87.06 310 LEU A CA 1
ATOM 2535 C C . LEU A 1 310 ? -20.262 -13.743 45.800 1.00 87.06 310 LEU A C 1
ATOM 2537 O O . LEU A 1 310 ? -19.162 -14.262 45.597 1.00 87.06 310 LEU A O 1
ATOM 2541 N N . TRP A 1 311 ? -20.542 -13.044 46.890 1.00 82.75 311 TRP A N 1
ATOM 2542 C CA . TRP A 1 311 ? -19.671 -12.954 48.046 1.00 82.75 311 TRP A CA 1
ATOM 2543 C C . TRP A 1 311 ? -20.476 -13.215 49.320 1.00 82.75 311 TRP A C 1
ATOM 2545 O O . TRP A 1 311 ? -21.350 -12.443 49.698 1.00 82.75 311 TRP A O 1
ATOM 2555 N N . ASP A 1 312 ? -20.162 -14.316 49.993 1.00 81.62 312 ASP A N 1
ATOM 2556 C CA . ASP A 1 312 ? -20.65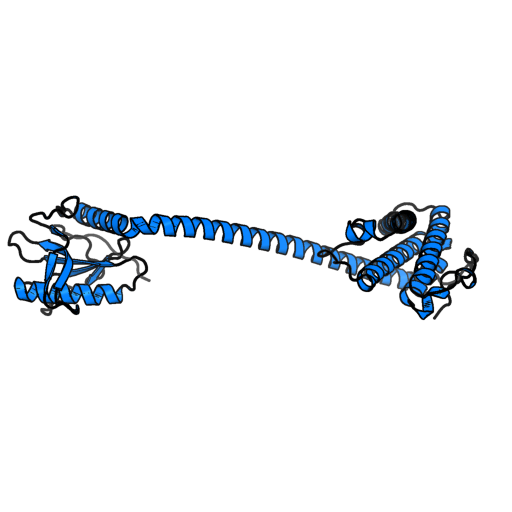2 -14.601 51.338 1.00 81.62 312 ASP A CA 1
ATOM 2557 C C . ASP A 1 312 ? -19.499 -14.397 52.331 1.00 81.62 312 ASP A C 1
ATOM 2559 O O . ASP A 1 312 ? -18.463 -15.062 52.244 1.00 81.62 312 ASP A O 1
ATOM 2563 N N . ASP A 1 313 ? -19.639 -13.415 53.220 1.00 81.19 313 ASP A N 1
ATOM 2564 C CA . ASP A 1 313 ? -18.653 -13.061 54.244 1.00 81.19 313 ASP A CA 1
ATOM 2565 C C . ASP A 1 313 ? -19.159 -13.285 55.680 1.00 81.19 313 ASP A C 1
ATOM 2567 O O . ASP A 1 313 ? -18.584 -12.752 56.638 1.00 81.19 313 ASP A O 1
ATOM 2571 N N . HIS A 1 314 ? -20.198 -14.112 55.848 1.00 75.25 314 HIS A N 1
ATOM 2572 C CA . HIS A 1 314 ? -20.767 -14.435 57.152 1.00 75.25 314 HIS A CA 1
ATOM 2573 C C . HIS A 1 314 ? -19.733 -15.094 58.092 1.00 75.25 314 HIS A C 1
ATOM 2575 O O . HIS A 1 314 ? -19.054 -16.062 57.750 1.00 75.25 314 HIS A O 1
ATOM 2581 N N . LYS A 1 315 ? -19.607 -14.587 59.328 1.00 63.66 315 LYS A N 1
ATOM 2582 C CA . LYS A 1 315 ? -18.512 -14.955 60.258 1.00 63.66 315 LYS A CA 1
ATOM 2583 C C . LYS A 1 315 ? -18.686 -16.299 60.986 1.00 63.66 315 LYS A C 1
ATOM 2585 O O . LYS A 1 315 ? -17.727 -16.800 61.576 1.00 63.66 315 LYS A O 1
ATOM 2590 N N . THR A 1 316 ? -19.873 -16.904 60.972 1.00 54.28 316 THR A N 1
ATOM 2591 C CA . THR A 1 316 ? -20.110 -18.230 61.577 1.00 54.28 316 THR A CA 1
ATOM 2592 C C . THR A 1 316 ? -19.859 -19.354 60.573 1.00 54.28 316 THR A C 1
ATOM 2594 O O . THR A 1 316 ? -20.559 -19.476 59.574 1.00 54.28 316 THR A O 1
ATOM 2597 N N . HIS A 1 317 ? -18.863 -20.189 60.876 1.00 44.16 317 HIS A N 1
ATOM 2598 C CA . HIS A 1 317 ? -18.479 -21.380 60.117 1.00 44.16 317 HIS A CA 1
ATOM 2599 C C . HIS A 1 317 ? -19.674 -22.319 59.880 1.00 44.16 317 HIS A C 1
ATOM 2601 O O . HIS A 1 317 ? -20.304 -22.746 60.848 1.00 44.16 317 HIS A O 1
ATOM 2607 N N . GLY A 1 318 ? -19.941 -22.701 58.625 1.00 41.12 318 GLY A N 1
ATOM 2608 C CA . GLY A 1 318 ? -20.914 -23.764 58.348 1.00 41.12 318 GLY A CA 1
ATOM 2609 C C . GLY A 1 318 ? -21.341 -23.999 56.898 1.00 41.12 318 GLY A C 1
ATOM 2610 O O . GLY A 1 318 ? -21.811 -25.096 56.613 1.00 41.12 318 GLY A O 1
ATOM 2611 N N . TYR A 1 319 ? -21.161 -23.050 55.975 1.00 39.28 319 TYR A N 1
ATOM 2612 C CA . TYR A 1 319 ? -21.392 -23.303 54.546 1.00 39.28 319 TYR A CA 1
ATOM 2613 C C . TYR A 1 319 ? -20.074 -23.692 53.850 1.00 39.28 319 TYR A C 1
ATOM 2615 O O . TYR A 1 319 ? -19.063 -23.015 54.058 1.00 39.28 319 TYR A O 1
ATOM 2623 N N . PRO A 1 320 ? -20.021 -24.790 53.067 1.00 34.28 320 PRO A N 1
ATOM 2624 C CA . PRO A 1 320 ? -18.828 -25.130 52.292 1.00 34.28 320 PRO A CA 1
ATOM 2625 C C . PRO A 1 320 ? -18.520 -24.000 51.292 1.00 34.28 320 PRO A C 1
ATOM 2627 O O . PRO A 1 320 ? -19.452 -23.332 50.843 1.00 34.28 320 PRO A O 1
ATOM 2630 N N . PRO A 1 321 ? -17.242 -23.767 50.932 1.00 33.81 321 PRO A N 1
ATOM 2631 C CA . PRO A 1 321 ? -16.862 -22.687 50.027 1.00 33.81 321 PRO A CA 1
ATOM 2632 C C . PRO A 1 321 ? -17.563 -22.883 48.680 1.00 33.81 321 PRO A C 1
ATOM 2634 O O . PRO A 1 321 ? -17.227 -23.780 47.906 1.00 33.81 321 PRO A O 1
ATOM 2637 N N . ALA A 1 322 ? -18.572 -22.057 48.422 1.00 40.50 322 ALA A N 1
ATOM 2638 C CA . ALA A 1 322 ? -19.436 -22.158 47.262 1.00 40.50 322 ALA A CA 1
ATOM 2639 C C . ALA A 1 322 ? -18.745 -21.630 46.000 1.00 40.50 322 ALA A C 1
ATOM 2641 O O . ALA A 1 322 ? -19.015 -20.539 45.506 1.00 40.50 322 ALA A O 1
ATOM 2642 N N . SER A 1 323 ? -17.868 -22.447 45.430 1.00 35.41 323 SER A N 1
ATOM 2643 C CA . SER A 1 323 ? -17.710 -22.442 43.979 1.00 35.41 323 SER A CA 1
ATOM 2644 C C . SER A 1 323 ? -18.959 -23.131 43.424 1.00 35.41 323 SER A C 1
ATOM 2646 O O . SER A 1 323 ? -19.076 -24.348 43.512 1.00 35.41 323 SER A O 1
ATOM 2648 N N . SER A 1 324 ? -19.900 -22.318 42.924 1.00 32.34 324 SER A N 1
ATOM 2649 C CA . SER A 1 324 ? -21.273 -22.626 42.472 1.00 32.34 324 SER A CA 1
ATOM 2650 C C . SER A 1 324 ? -22.371 -22.647 43.554 1.00 32.34 324 SER A C 1
ATOM 2652 O O . SER A 1 324 ? -22.595 -23.642 44.232 1.00 32.34 324 SER A O 1
ATOM 2654 N N . ILE A 1 325 ? -23.128 -21.548 43.663 1.00 39.47 325 ILE A N 1
ATOM 2655 C CA . ILE A 1 325 ? -24.526 -21.586 44.120 1.00 39.47 325 ILE A CA 1
ATOM 2656 C C . ILE A 1 325 ? -25.374 -21.125 42.937 1.00 39.47 325 ILE A C 1
ATOM 2658 O O . ILE A 1 325 ? -25.598 -19.938 42.724 1.00 39.47 325 ILE A O 1
ATOM 2662 N N . TRP A 1 326 ? -25.797 -22.098 42.136 1.00 29.88 326 TRP A N 1
ATOM 2663 C CA . TRP A 1 326 ? -27.059 -22.007 41.420 1.00 29.88 326 TRP A CA 1
ATOM 2664 C C . TRP A 1 326 ? -28.106 -22.688 42.304 1.00 29.88 326 TRP A C 1
ATOM 2666 O O . TRP A 1 326 ? -27.900 -23.816 42.745 1.00 29.88 326 TRP A O 1
ATOM 2676 N N . PHE A 1 327 ? -29.206 -21.969 42.525 1.00 36.50 327 PHE A N 1
ATOM 2677 C CA . PHE A 1 327 ? -30.448 -22.371 43.185 1.00 36.50 327 PHE A CA 1
ATOM 2678 C C . PHE A 1 327 ? -30.420 -22.559 44.714 1.00 36.50 327 PHE A C 1
ATOM 2680 O O . PHE A 1 327 ? -30.048 -23.605 45.241 1.00 36.50 327 PHE A O 1
ATOM 2687 N N . LEU A 1 328 ? -31.045 -21.609 45.420 1.00 32.12 328 LEU A N 1
ATOM 2688 C CA . LEU A 1 328 ? -31.933 -21.938 46.542 1.00 32.12 328 LEU A CA 1
ATOM 2689 C C . LEU A 1 328 ? -33.162 -22.682 45.977 1.00 32.12 328 LEU A C 1
ATOM 2691 O O . LEU A 1 328 ? -34.276 -22.177 45.985 1.00 32.12 328 LEU A O 1
ATOM 2695 N N . GLN A 1 329 ? -32.953 -23.882 45.426 1.00 32.09 329 GLN A N 1
ATOM 2696 C CA . GLN A 1 329 ? -34.033 -24.833 45.186 1.00 32.09 329 GLN A CA 1
ATOM 2697 C C . GLN A 1 329 ? -34.167 -25.691 46.430 1.00 32.09 329 GLN A C 1
ATOM 2699 O O . GLN A 1 329 ? -33.182 -26.190 46.978 1.00 32.09 329 GLN A O 1
ATOM 2704 N N . GLN A 1 330 ? -35.406 -25.890 46.859 1.00 36.22 330 GLN A N 1
ATOM 2705 C CA . GLN A 1 330 ? -35.730 -26.857 47.889 1.00 36.22 330 GLN A CA 1
ATOM 2706 C C . GLN A 1 330 ? -35.195 -28.254 47.511 1.00 36.22 330 GLN A C 1
ATOM 2708 O O . GLN A 1 330 ? -35.773 -28.957 46.694 1.00 36.22 330 GLN A O 1
ATOM 2713 N N . GLY A 1 331 ? -34.071 -28.637 48.126 1.00 37.16 331 GLY A N 1
ATOM 2714 C CA . GLY A 1 331 ? -33.596 -30.005 48.348 1.00 37.16 331 GLY A CA 1
ATOM 2715 C C . GLY A 1 331 ? -33.456 -30.962 47.149 1.00 37.16 331 GLY A C 1
ATOM 2716 O O . GLY A 1 331 ? -34.387 -31.713 46.873 1.00 37.16 331 GLY A O 1
ATOM 2717 N N . LYS A 1 332 ? -32.227 -31.093 46.607 1.00 29.06 332 LYS A N 1
ATOM 2718 C CA . LYS A 1 332 ? -31.420 -32.336 46.369 1.00 29.06 332 LYS A CA 1
ATOM 2719 C C . LYS A 1 332 ? -30.512 -32.242 45.112 1.00 29.06 332 LYS A C 1
ATOM 2721 O O . LYS A 1 332 ? -30.914 -31.610 44.144 1.00 29.06 332 LYS A O 1
ATOM 2726 N N . PRO A 1 333 ? -29.310 -32.877 45.090 1.00 34.19 333 PRO A N 1
ATOM 2727 C CA . PRO A 1 333 ? -28.243 -32.547 44.134 1.00 34.19 333 PRO A CA 1
ATOM 2728 C C . PRO A 1 333 ? -28.014 -33.605 43.038 1.00 34.19 333 PRO A C 1
ATOM 2730 O O . PRO A 1 333 ? -28.137 -34.801 43.311 1.00 34.19 333 PRO A O 1
ATOM 2733 N N . ALA A 1 334 ? -27.554 -33.187 41.846 1.00 26.55 334 ALA A N 1
ATOM 2734 C CA . ALA A 1 334 ? -26.778 -34.061 40.956 1.00 26.55 334 ALA A CA 1
ATOM 2735 C C . ALA A 1 334 ? -25.913 -33.315 39.897 1.00 26.55 334 ALA A C 1
ATOM 2737 O O . ALA A 1 334 ? -26.444 -32.643 39.020 1.00 26.55 334 ALA A O 1
ATOM 2738 N N . ILE A 1 335 ? -24.603 -33.630 39.923 1.00 27.34 335 ILE A N 1
ATOM 2739 C CA . ILE A 1 335 ? -23.624 -33.779 38.810 1.00 27.34 335 ILE A CA 1
ATOM 2740 C C . ILE A 1 335 ? -22.533 -32.694 38.593 1.00 27.34 335 ILE A C 1
ATOM 2742 O O . ILE A 1 335 ? -22.740 -31.494 38.684 1.00 27.34 335 ILE A O 1
ATOM 2746 N N . SER A 1 336 ? -21.341 -33.254 38.331 1.00 25.38 336 SER A N 1
ATOM 2747 C CA . SER A 1 336 ? -19.925 -32.853 38.318 1.00 25.38 336 SER A CA 1
ATOM 2748 C C . SER A 1 336 ? -19.413 -31.830 37.293 1.00 25.38 336 SER A C 1
ATOM 2750 O O . SER A 1 336 ? -19.899 -31.750 36.168 1.00 25.38 336 SER A O 1
ATOM 2752 N N . TYR A 1 337 ? -18.278 -31.220 37.661 1.00 29.22 337 TYR A N 1
ATOM 2753 C CA . TYR A 1 337 ? -17.403 -30.350 36.865 1.00 29.22 337 TYR A CA 1
ATOM 2754 C C . TYR A 1 337 ? -16.216 -31.080 36.205 1.00 29.22 337 TYR A C 1
ATOM 2756 O O . TYR A 1 337 ? -15.761 -32.113 36.694 1.00 29.22 337 TYR A O 1
ATOM 2764 N N . SER A 1 338 ? -15.654 -30.454 35.162 1.00 24.05 338 SER A N 1
ATOM 2765 C CA . SER A 1 338 ? -14.270 -30.633 34.696 1.00 24.05 338 SER A CA 1
ATOM 2766 C C . SER A 1 338 ? -13.508 -29.319 34.890 1.00 24.05 338 SER A C 1
ATOM 2768 O O . SER A 1 338 ? -13.988 -28.262 34.489 1.00 24.05 338 SER A O 1
ATOM 2770 N N . THR A 1 339 ? -12.336 -29.407 35.510 1.00 30.86 339 THR A N 1
ATOM 2771 C CA . THR A 1 339 ? -11.414 -28.317 35.872 1.00 30.86 339 THR A CA 1
ATOM 2772 C C . THR A 1 339 ? -10.511 -27.871 34.721 1.00 30.86 339 THR A C 1
ATOM 2774 O O . THR A 1 339 ? -10.104 -28.704 33.908 1.00 30.86 339 THR A O 1
ATOM 2777 N N . ALA A 1 340 ? -10.100 -26.600 34.757 1.00 27.44 340 ALA A N 1
ATOM 2778 C CA . ALA A 1 340 ? -8.776 -26.129 34.347 1.00 27.44 340 ALA A CA 1
ATOM 2779 C C . ALA A 1 340 ? -8.285 -25.105 35.377 1.00 27.44 340 ALA A C 1
ATOM 2781 O O . ALA A 1 340 ? -9.129 -24.284 35.806 1.00 27.44 340 ALA A O 1
#

Foldseek 3Di:
DDFAQFQNLCCVPNVVLRVLLSQLLVCLPVPLLSSLLSLLVSLQVVLVVVCVVVVPDDDDPQDSVSSLPDPSNVVPDDPLLSVLNVLSNVSNVCSLVPHDDDSVSSLVNSVSSSVNSLVCCCVPVVDDPVPGRPDDRDDPDPDPDVPVVVVVVVVVNVVVVVVVVVSVVVVVVVVVVVVVVVVVVVVVVVVVVVVVVVVVCVVCLVVLLVVLVVVVCVVLVFDDDPPQDDDPFKHAQCWFACDPDPRRIGTFRMFGADPVRQTAETEAEDAPPDDPVVSVVRQVVRQVRSCVVRVDRHWGWYDPSPDIDTDDPDPDDDDDDDPDDDDPPPDDDDDDDDDD

pLDDT: mean 79.3, std 17.14, range [24.05, 96.69]

Secondary structure (DSSP, 8-state):
-PPPSS-GGGTTT-HHHHHHHHHHHHHHHH-HHHHHHHHHHHHHHHHHHHHHHTT----TT--HHHHHHSHHHHTTS-HHHHHHHHHHHHHHHHHHTT----HHHHHHHHHHHHHHHHHHHHHHS---GGGSPPP-PPP------TTHHHHHHHHHHHHHHHHHHHHHHHHHHHHHHHHHHHHHHHHHHHHHHHHHHHHHHGGGHHHHHHHHHHHHHHHTT----GGG---SSEEEEEEE-S-SSSSS-EEEEEEEE-TTS-EEEEEEE--TTS-HHHHHHHHHHHHHHHHHHHSS-PEEEEE-SS-EEEE---SSS-S---S------SS---------

InterPro domains:
  IPR007409 Restriction endonuclease, type I, HsdR, N-terminal [PF04313] (146-316)
  IPR025285 Domain of unknown function DUF4145 [PF13643] (24-111)

Organism: Serratia marcescens (NCBI:txid615)

Sequence (340 aa):
MEQSLNFEMLRSQWPELAELACMAERYVHTDPESSLVKLRNYTELMVRWLYRQERLPEGIKANLYDLMNADVFTSMMPEAIIMKMDALRIHGNRAAHGGRIKAKDTYWLLKEAYLLGIWLYVRYAHGNVDDCPKFSLPPLTQSSGRADDKRLEDAIRAQDESRERELALQRALQQEQEKAEHLTQRLNEARARNQHVADILSIDEAETRRRLIDSRLLAADWNVGEELNNTDQVTQEHPVKEQPTATGDGYADYVLWDEAHKPLAVVEAKKTSFNAEQGRIQARLYADWLEKEYGQRPVIFYTNGYDIWLWDDHKTHGYPPASSIWFLQQGKPAISYSTA

Radius of gyration: 42.97 Å; chains: 1; bounding box: 78×58×104 Å